Protein AF-A0A355V865-F1 (afdb_monomer)

Secondary structure (DSSP, 8-state):
-----PPP-PPPPP---SSHHHHHHHHHHHHHHHHHHHHHHHHHHHHHHHHHHHHHHHHHHHHHHHHHHHH-TTSSSS---TT-EEPPBSSSSSB--S---SSS-EEEPPSEE--TTSSS---EE-----GGGSPEEEE-TT-EE-SSSPPPP-STTPPP-EEETTEEEEEEEEEE--S--TT----SS-GGGT--TTTTSSSEE-SS-SSSS----EEEEEEHHHHHHHHHHHHHHHHHHHHHHTT----SHHHHHHHHHHHS-TTTTTTT--EEEEEEEETTEEEEEETT-TT-EEEEETTTTEEEEE-SS----

Nearest PDB structures (foldseek):
  2cn2-assembly4_D  TM=6.925E-01  e=1.915E+00  Ac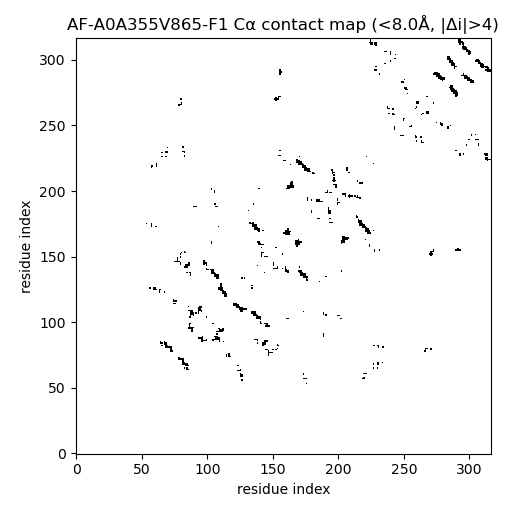etivibrio thermocellus
  8ova-assembly1_A7  TM=4.232E-01  e=1.695E+00  Trypanosoma brucei brucei
  8fgw-assembly1_B  TM=4.559E-01  e=5.744E+00  Homo sapiens
  6g2h-assembly1_A  TM=2.306E-01  e=6.898E+00  Homo sapiens

Radius of gyration: 32.59 Å; Cα contacts (8 Å, |Δi|>4): 565; chains: 1; bounding box: 115×42×113 Å

Sequence (317 aa):
MPAKSTSSHKSPVSSYQTGVGLLIFFIVLFSVAATVTLSALNNRIAARTDNNTVYPELLEAKEALLAFAMFHTGLSANDNGPGRLPCPDTNNDKFSNNDCDDNSTIGRLPVEYSFPALKSPADFVFTTRNDDSRFWYALSEGFGFDPSTPTPALNTSTESTLTLNGQDDIVALIIDAGVAVGTQTRPNNNRANYLEGGNQLGTDFVTVPPTLGEFNDRMVAITEAELRAAMTLRVAQSIRQVIVENSLAISSEPELQAAMTNLGPSWYSPESWNVSDFNEVSPGIITFEFANCDNILFTLNLNVGTLDRSGQSCTGI

Mean predicted aligned error: 10.36 Å

Foldseek 3Di:
DDDDDDDDDDDDDDDDDDPVVVVVVVVVVVVVVVVVVVVVVVVVVVVVVVVVPVVVLQVLLVVLQLVCQQPVAPLAPQGQAHQAGFAADQAQPLHGDQDNDPAFDKFFDRQWDARPSDPDGPIRGNGPDHDLQTWIKTAFPQRHDHRPDHTAADALPDFGDAEEPNDGFFGMKTKGLPDQDDPQDRPGRQLVSRADQCCSDHRYHYPDHPDPDDHDMDMDTDGSFNSNLSRVVSVVVQLLCQCQVVVDQDADQVSSVVSCVVRGDPNPVSNPWDWAPWHDPDRQWIWIATPQQVQWIWIARNVVSDIDIGHRTRDGD

Structure (mmCIF, N/CA/C/O backbone):
data_AF-A0A355V865-F1
#
_entry.id   AF-A0A355V865-F1
#
loop_
_atom_site.group_PDB
_atom_site.id
_atom_site.type_symbol
_atom_site.label_atom_id
_atom_site.label_alt_id
_atom_site.label_comp_id
_atom_site.label_asym_id
_atom_site.label_entity_id
_atom_site.label_seq_id
_atom_site.pdbx_PDB_ins_code
_atom_site.Cartn_x
_atom_site.Cartn_y
_atom_site.Cartn_z
_atom_site.occupancy
_atom_site.B_iso_or_equiv
_atom_site.auth_seq_id
_atom_site.auth_comp_id
_atom_site.auth_asym_id
_atom_site.auth_atom_id
_atom_site.pdbx_PDB_model_num
ATOM 1 N N . MET A 1 1 ? -90.372 1.777 80.738 1.00 34.28 1 MET A N 1
ATOM 2 C CA . MET A 1 1 ? -91.336 1.495 79.646 1.00 34.28 1 MET A CA 1
ATOM 3 C C . MET A 1 1 ? -91.021 2.414 78.462 1.00 34.28 1 MET A C 1
ATOM 5 O O . MET A 1 1 ? -90.447 3.464 78.708 1.00 34.28 1 MET A O 1
ATOM 9 N N . PRO A 1 2 ? -91.236 1.966 77.213 1.00 45.75 2 PRO A N 1
ATOM 10 C CA . PRO A 1 2 ? -90.164 1.790 76.220 1.00 45.75 2 PRO A CA 1
ATOM 11 C C . PRO A 1 2 ? -90.043 2.875 75.129 1.00 45.75 2 PRO A C 1
ATOM 13 O O . PRO A 1 2 ? -90.881 3.758 74.993 1.00 45.75 2 PRO A O 1
ATOM 16 N N . ALA A 1 3 ? -88.958 2.737 74.358 1.00 47.88 3 ALA A N 1
ATOM 17 C CA . ALA A 1 3 ? -88.477 3.536 73.230 1.00 47.88 3 ALA A CA 1
ATOM 18 C C . ALA A 1 3 ? -89.217 3.325 71.887 1.00 47.88 3 ALA A C 1
ATOM 20 O O . ALA A 1 3 ? -89.836 2.283 71.672 1.00 47.88 3 ALA A O 1
ATOM 21 N N . LYS A 1 4 ? -89.026 4.264 70.939 1.00 42.72 4 LYS A N 1
ATOM 22 C CA . LYS A 1 4 ? -89.068 4.052 69.467 1.00 42.72 4 LYS A CA 1
ATOM 23 C C . LYS A 1 4 ? -88.414 5.265 68.767 1.00 42.72 4 LYS A C 1
ATOM 25 O O . LYS A 1 4 ? -88.942 6.362 68.856 1.00 42.72 4 LYS A O 1
ATOM 30 N N . SER A 1 5 ? -87.140 5.208 68.363 1.00 44.38 5 SER A N 1
ATOM 31 C CA . SER A 1 5 ? -86.574 4.655 67.112 1.00 44.38 5 SER A CA 1
ATOM 32 C C . SER A 1 5 ? -87.028 5.400 65.845 1.00 44.38 5 SER A C 1
ATOM 34 O O . SER A 1 5 ? -88.127 5.175 65.343 1.00 44.38 5 SER A O 1
ATOM 36 N N . THR A 1 6 ? -86.153 6.268 65.326 1.00 45.91 6 THR A N 1
ATOM 37 C CA . THR A 1 6 ? -86.222 6.869 63.987 1.00 45.91 6 THR A CA 1
ATOM 38 C C . THR A 1 6 ? -85.251 6.140 63.051 1.00 45.91 6 THR A C 1
ATOM 40 O O . THR A 1 6 ? -84.080 5.938 63.366 1.00 45.91 6 THR A O 1
ATOM 43 N N . SER A 1 7 ? -85.771 5.696 61.906 1.00 48.19 7 SER A N 1
ATOM 44 C CA . SER A 1 7 ? -85.051 4.968 60.858 1.00 48.19 7 SER A CA 1
ATOM 45 C C . SER A 1 7 ? -84.344 5.946 59.912 1.00 48.19 7 SER A C 1
ATOM 47 O O . SER A 1 7 ? -84.964 6.881 59.411 1.00 48.19 7 SER A O 1
ATOM 49 N N . SER A 1 8 ? -83.048 5.725 59.672 1.00 52.88 8 SER A N 1
ATOM 50 C CA . SER A 1 8 ? -82.243 6.415 58.659 1.00 52.88 8 SER A CA 1
ATOM 51 C C . SER A 1 8 ? -82.158 5.537 57.410 1.00 52.88 8 SER A C 1
ATOM 53 O O . SER A 1 8 ? -81.671 4.407 57.459 1.00 52.88 8 SER A O 1
ATOM 55 N N . HIS A 1 9 ? -82.658 6.058 56.293 1.00 46.62 9 HIS A N 1
ATOM 56 C CA . HIS A 1 9 ? -82.624 5.407 54.989 1.00 46.62 9 HIS A CA 1
ATOM 57 C C . HIS A 1 9 ? -81.275 5.714 54.314 1.00 46.62 9 HIS A C 1
ATOM 59 O O . HIS A 1 9 ? -80.981 6.869 54.013 1.00 46.62 9 HIS A O 1
ATOM 65 N N . LYS A 1 10 ? -80.437 4.691 54.102 1.00 51.66 10 LYS A N 1
ATOM 66 C CA . LYS A 1 10 ? -79.231 4.775 53.262 1.00 51.66 10 LYS A CA 1
ATOM 67 C C . LYS A 1 10 ? -79.534 4.186 51.886 1.00 51.66 10 LYS A C 1
ATOM 69 O O . LYS A 1 10 ? -79.869 3.008 51.789 1.00 51.66 10 LYS A O 1
ATOM 74 N N . SER A 1 11 ? -79.373 4.992 50.842 1.00 54.81 11 SER A N 1
ATOM 75 C CA . SER A 1 11 ? -79.359 4.540 49.446 1.00 54.81 11 SER A CA 1
ATOM 76 C C . SER A 1 11 ? -78.024 3.853 49.111 1.00 54.81 11 SER A C 1
ATOM 78 O O . SER A 1 11 ? -76.988 4.273 49.638 1.00 54.81 11 SER A O 1
ATOM 80 N N . PRO A 1 12 ? -78.000 2.827 48.240 1.00 53.22 12 PRO A N 1
ATOM 81 C CA . PRO A 1 12 ? -76.767 2.157 47.846 1.00 53.22 12 PRO A CA 1
ATOM 82 C C . PRO A 1 12 ? -76.022 2.969 46.776 1.00 53.22 12 PRO A C 1
ATOM 84 O O . PRO A 1 12 ? -76.612 3.415 45.794 1.00 53.22 12 PRO A O 1
ATOM 87 N N . VAL A 1 13 ? -74.712 3.141 46.952 1.00 56.72 13 VAL A N 1
ATOM 88 C CA . VAL A 1 13 ? -73.806 3.681 45.926 1.00 56.72 13 VAL A CA 1
ATOM 89 C C . VAL A 1 13 ? -73.348 2.518 45.040 1.00 56.72 13 VAL A C 1
ATOM 91 O O . VAL A 1 13 ? -72.821 1.532 45.551 1.00 56.72 13 VAL A O 1
ATOM 94 N N . SER A 1 14 ? -73.572 2.607 43.723 1.00 54.62 14 SER A N 1
ATOM 95 C CA . SER A 1 14 ? -73.194 1.562 42.760 1.00 54.62 14 SER A CA 1
ATOM 96 C C . SER A 1 14 ? -71.685 1.537 42.510 1.00 54.62 14 SER A C 1
ATOM 98 O O . SER A 1 14 ? -71.095 2.559 42.158 1.00 54.62 14 SER A O 1
ATOM 100 N N . SER A 1 15 ? -71.068 0.362 42.610 1.00 58.06 15 SER A N 1
ATOM 101 C CA . SER A 1 15 ? -69.677 0.129 42.223 1.00 58.06 15 SER A CA 1
ATOM 102 C C . SER A 1 15 ? -69.551 -0.055 40.703 1.00 58.06 15 SER A C 1
ATOM 104 O O . SER A 1 15 ? -69.862 -1.125 40.182 1.00 58.06 15 SER A O 1
ATOM 106 N N . TYR A 1 16 ? -69.050 0.956 39.992 1.00 55.56 16 TYR A N 1
ATOM 107 C CA . TYR A 1 16 ? -68.548 0.814 38.618 1.00 55.56 16 TYR A CA 1
ATOM 108 C C . TYR A 1 16 ? -67.019 0.794 38.630 1.00 55.56 16 TYR A C 1
ATOM 110 O O . TYR A 1 16 ? -66.389 1.811 38.360 1.00 55.56 16 TYR A O 1
ATOM 118 N N . GLN A 1 17 ? -66.398 -0.339 38.955 1.00 60.84 17 GLN A N 1
ATOM 119 C CA . GLN A 1 17 ? -64.949 -0.504 38.794 1.00 60.84 17 GLN A CA 1
ATOM 120 C C . GLN A 1 17 ? -64.618 -1.957 38.461 1.00 60.84 17 GLN A C 1
ATOM 122 O O . GLN A 1 17 ? -64.559 -2.804 39.340 1.00 60.84 17 GLN A O 1
ATOM 127 N N . THR A 1 18 ? -64.421 -2.242 37.175 1.00 60.06 18 THR A N 1
ATOM 128 C CA . THR A 1 18 ? -63.694 -3.440 36.695 1.00 60.06 18 THR A CA 1
ATOM 129 C C . THR A 1 18 ? -63.195 -3.285 35.250 1.00 60.06 18 THR A C 1
ATOM 131 O O . THR A 1 18 ? -62.286 -4.002 34.855 1.00 60.06 18 THR A O 1
ATOM 134 N N . GLY A 1 19 ? -63.687 -2.306 34.472 1.00 61.56 19 GLY A N 1
ATOM 135 C CA . GLY A 1 19 ? -63.214 -2.061 33.095 1.00 61.56 19 GLY A CA 1
ATOM 136 C C . GLY A 1 19 ? -61.981 -1.150 32.958 1.00 61.56 19 GLY A C 1
ATOM 137 O O . GLY A 1 19 ? -61.158 -1.356 32.072 1.00 61.56 19 GLY A O 1
ATOM 138 N N . VAL A 1 20 ? -61.813 -0.157 33.841 1.00 78.19 20 VAL A N 1
ATOM 139 C CA . VAL A 1 20 ? -60.757 0.872 33.701 1.00 78.19 20 VAL A CA 1
ATOM 140 C C . VAL A 1 20 ? -59.355 0.319 33.986 1.00 78.19 20 VAL A C 1
ATOM 142 O O . VAL A 1 20 ? -58.400 0.702 33.316 1.00 78.19 20 VAL A O 1
ATOM 145 N N . GLY A 1 21 ? -59.224 -0.620 34.928 1.00 80.38 21 GLY A N 1
ATOM 146 C CA . GLY A 1 21 ? -57.926 -1.209 35.282 1.00 80.38 21 GLY A CA 1
ATOM 147 C C . GLY A 1 21 ? -57.280 -1.975 34.125 1.00 80.38 21 GLY A C 1
ATOM 148 O O . GLY A 1 21 ? -56.082 -1.846 33.894 1.00 80.38 21 GLY A O 1
ATOM 149 N N . LEU A 1 22 ? -58.085 -2.704 33.345 1.00 84.06 22 LEU A N 1
ATOM 150 C CA . LEU A 1 22 ? -57.610 -3.447 32.177 1.00 84.06 22 LEU A CA 1
ATOM 151 C C . LEU A 1 22 ? -57.153 -2.500 31.058 1.00 84.06 22 LEU A C 1
ATOM 153 O O . LEU A 1 22 ? -56.138 -2.742 30.414 1.00 84.06 22 LEU A O 1
ATOM 157 N N . LEU A 1 23 ? -57.861 -1.387 30.871 1.00 87.31 23 LEU A N 1
ATOM 158 C CA . LEU A 1 23 ? -57.546 -0.394 29.845 1.00 87.31 23 LEU A CA 1
ATOM 159 C C . LEU A 1 23 ? -56.234 0.343 30.161 1.00 87.31 23 LEU A C 1
ATOM 161 O O . LEU A 1 23 ? -55.380 0.480 29.289 1.00 87.31 23 LEU A O 1
ATOM 165 N N . ILE A 1 24 ? -56.024 0.727 31.425 1.00 89.06 24 ILE A N 1
ATOM 166 C CA . ILE A 1 24 ? -54.755 1.314 31.886 1.00 89.06 24 ILE A CA 1
ATOM 167 C C . ILE A 1 24 ? -53.610 0.305 31.742 1.00 89.06 24 ILE A C 1
ATOM 169 O O . ILE A 1 24 ? -52.542 0.665 31.252 1.00 89.06 24 ILE A O 1
ATOM 173 N N . PHE A 1 25 ? -53.834 -0.962 32.104 1.00 87.88 25 PHE A N 1
ATOM 174 C CA . PHE A 1 25 ? -52.831 -2.014 31.944 1.00 87.88 25 PHE A CA 1
ATOM 175 C C . PHE A 1 25 ? -52.408 -2.190 30.479 1.00 87.88 25 PHE A C 1
ATOM 177 O O . PHE A 1 25 ? -51.214 -2.199 30.188 1.00 87.88 25 PHE A O 1
ATOM 184 N N . PHE A 1 26 ? -53.363 -2.246 29.543 1.00 88.81 26 PHE A N 1
ATOM 185 C CA . PHE A 1 26 ? -53.051 -2.332 28.115 1.00 88.81 26 PHE A CA 1
ATOM 186 C C . PHE A 1 26 ? -52.313 -1.094 27.599 1.00 88.81 26 PHE A C 1
ATOM 188 O O . PHE A 1 26 ? -51.351 -1.244 26.853 1.00 88.81 26 PHE A O 1
ATOM 195 N N . ILE A 1 27 ? -52.697 0.116 28.017 1.00 91.44 27 ILE A N 1
ATOM 196 C CA . ILE A 1 27 ? -52.004 1.352 27.619 1.00 91.44 27 ILE A CA 1
ATOM 197 C C . ILE A 1 27 ? -50.544 1.334 28.082 1.00 91.44 27 ILE A C 1
ATOM 199 O O . ILE A 1 27 ? -49.646 1.656 27.302 1.00 91.44 27 ILE A O 1
ATOM 203 N N . VAL A 1 28 ? -50.289 0.928 29.327 1.00 90.94 28 VAL A N 1
ATOM 204 C CA . VAL A 1 28 ? -48.926 0.821 29.865 1.00 90.94 28 VAL A CA 1
ATOM 205 C C . VAL A 1 28 ? -48.136 -0.245 29.106 1.00 90.94 28 VAL A C 1
ATOM 207 O O . VAL A 1 28 ? -47.009 0.014 28.689 1.00 90.94 28 VAL A O 1
ATOM 210 N N . LEU A 1 29 ? -48.739 -1.405 28.843 1.00 91.62 29 LEU A N 1
ATOM 211 C CA . LEU A 1 29 ? -48.088 -2.498 28.124 1.00 91.62 29 LEU A CA 1
ATOM 212 C C . LEU A 1 29 ? -47.728 -2.111 26.679 1.00 91.62 29 LEU A C 1
ATOM 214 O O . LEU A 1 29 ? -46.601 -2.346 26.244 1.00 91.62 29 LEU A O 1
ATOM 218 N N . PHE A 1 30 ? -48.640 -1.452 25.958 1.00 90.19 30 PHE A N 1
ATOM 219 C CA . PHE A 1 30 ? -48.380 -0.953 24.606 1.00 90.19 30 PHE A CA 1
ATOM 220 C C . PHE A 1 30 ? -47.329 0.157 24.586 1.00 90.19 30 PHE A C 1
ATOM 222 O O . PHE A 1 30 ? -46.494 0.176 23.687 1.00 90.19 30 PHE A O 1
ATOM 229 N N . SER A 1 31 ? -47.320 1.044 25.582 1.00 85.25 31 SER A N 1
ATOM 230 C CA . SER A 1 31 ? -46.328 2.124 25.674 1.00 85.25 31 SER A CA 1
ATOM 231 C C . SER A 1 31 ? -44.919 1.576 25.914 1.00 85.25 31 SER A C 1
ATOM 233 O O . SER A 1 31 ? -43.965 2.005 25.265 1.00 85.25 31 SER A O 1
ATOM 235 N N . VAL A 1 32 ? -44.781 0.573 26.788 1.00 86.12 32 VAL A N 1
ATOM 236 C CA . VAL A 1 32 ? -43.499 -0.107 27.032 1.00 86.12 32 VAL A CA 1
ATOM 237 C C . VAL A 1 32 ? -43.044 -0.867 25.782 1.00 86.12 32 VAL A C 1
ATOM 239 O O . VAL A 1 32 ? -41.902 -0.706 25.356 1.00 86.12 32 VAL A O 1
ATOM 242 N N . ALA A 1 33 ? -43.935 -1.627 25.137 1.00 79.25 33 ALA A N 1
ATOM 243 C CA . ALA A 1 33 ? -43.617 -2.360 23.910 1.00 79.25 33 ALA A CA 1
ATOM 244 C C . ALA A 1 33 ? -43.223 -1.428 22.750 1.00 79.25 33 ALA A C 1
ATOM 246 O O . ALA A 1 33 ? -42.254 -1.701 22.040 1.00 79.25 33 ALA A O 1
ATOM 247 N N . ALA A 1 34 ? -43.926 -0.304 22.579 1.00 81.31 34 ALA A N 1
ATOM 248 C CA . ALA A 1 34 ? -43.596 0.717 21.589 1.00 81.31 34 ALA A CA 1
ATOM 249 C C . ALA A 1 34 ? -42.216 1.331 21.862 1.00 81.31 34 ALA A C 1
ATOM 251 O O . ALA A 1 34 ? -41.421 1.476 20.944 1.00 81.31 34 ALA A O 1
ATOM 252 N N . THR A 1 35 ? -41.886 1.617 23.123 1.00 79.75 35 THR A N 1
ATOM 253 C CA . THR A 1 35 ? -40.583 2.199 23.485 1.00 79.75 35 THR A CA 1
ATOM 254 C C . THR A 1 35 ? -39.432 1.226 23.211 1.00 79.75 35 THR A C 1
ATOM 256 O O . THR A 1 35 ? -38.420 1.613 22.627 1.00 79.75 35 THR A O 1
ATOM 259 N N . VAL A 1 36 ? -39.595 -0.054 23.564 1.00 79.62 36 VAL A N 1
ATOM 260 C CA . VAL A 1 36 ? -38.578 -1.093 23.321 1.00 79.62 36 VAL A CA 1
ATOM 261 C C . VAL A 1 36 ? -38.377 -1.332 21.824 1.00 79.62 36 VAL A C 1
ATOM 263 O O . VAL A 1 36 ? -37.244 -1.380 21.349 1.00 79.62 36 VAL A O 1
ATOM 266 N N . THR A 1 37 ? -39.465 -1.446 21.059 1.00 71.62 37 THR A N 1
ATOM 267 C CA . THR A 1 37 ? -39.389 -1.646 19.603 1.00 71.62 37 THR A CA 1
ATOM 268 C C . THR A 1 37 ? -38.797 -0.434 18.888 1.00 71.62 37 THR A C 1
ATOM 270 O O . THR A 1 37 ? -37.949 -0.614 18.016 1.00 71.62 37 THR A O 1
ATOM 273 N N . LEU A 1 38 ? -39.164 0.790 19.285 1.00 76.44 38 LEU A N 1
ATOM 274 C CA . LEU A 1 38 ? -38.609 2.017 18.713 1.00 76.44 38 LEU A CA 1
ATOM 275 C C . LEU A 1 38 ? -37.118 2.163 19.036 1.00 76.44 38 LEU A C 1
ATOM 277 O O . LEU A 1 38 ? -36.346 2.503 18.149 1.00 76.44 38 LEU A O 1
ATOM 281 N N . SER A 1 39 ? -36.693 1.836 20.261 1.00 67.38 39 SER A N 1
ATOM 282 C CA . SER A 1 39 ? -35.274 1.810 20.638 1.00 67.38 39 SER A CA 1
ATOM 283 C C . SER A 1 39 ? -34.490 0.776 19.819 1.00 67.38 39 SER A C 1
ATOM 285 O O . SER A 1 39 ? -33.441 1.097 19.263 1.00 67.38 39 SER A O 1
ATOM 287 N N . ALA A 1 40 ? -35.037 -0.430 19.636 1.00 68.12 40 ALA A N 1
ATOM 288 C CA . ALA A 1 40 ? -34.417 -1.461 18.805 1.00 68.12 40 ALA A CA 1
ATOM 289 C C . ALA A 1 40 ? -34.325 -1.058 17.319 1.00 68.12 40 ALA A C 1
ATOM 291 O O . ALA A 1 40 ? -33.326 -1.346 16.659 1.00 68.12 40 ALA A O 1
ATOM 292 N N . LEU A 1 41 ? -35.344 -0.380 16.782 1.00 68.31 41 LEU A N 1
ATOM 293 C CA . LEU A 1 41 ? -35.338 0.165 15.419 1.00 68.31 41 LEU A CA 1
ATOM 294 C C . LEU A 1 41 ? -34.331 1.308 15.271 1.00 68.31 41 LEU A C 1
ATOM 296 O O . LEU A 1 41 ? -33.576 1.323 14.301 1.00 68.31 41 LEU A O 1
ATOM 300 N N . ASN A 1 42 ? -34.274 2.221 16.240 1.00 69.44 42 ASN A N 1
ATOM 301 C CA . ASN A 1 42 ? -33.361 3.359 16.218 1.00 69.44 42 ASN A CA 1
ATOM 302 C C . ASN A 1 42 ? -31.896 2.901 16.271 1.00 69.44 42 ASN A C 1
ATOM 304 O O . ASN A 1 42 ? -31.078 3.386 15.496 1.00 69.44 42 ASN A O 1
ATOM 308 N N . ASN A 1 43 ? -31.585 1.887 17.086 1.00 64.88 43 ASN A N 1
ATOM 309 C CA . ASN A 1 43 ? -30.248 1.286 17.145 1.00 64.88 43 ASN A CA 1
ATOM 310 C C . ASN A 1 43 ? -29.853 0.623 15.817 1.00 64.88 43 ASN A C 1
ATOM 312 O O . ASN A 1 43 ? -28.713 0.742 15.378 1.00 64.88 43 ASN A O 1
ATOM 316 N N . ARG A 1 44 ? -30.798 -0.039 15.135 1.00 60.34 44 ARG A N 1
ATOM 317 C CA . ARG A 1 44 ? -30.551 -0.635 13.811 1.00 60.34 44 ARG A CA 1
ATOM 318 C C . ARG A 1 44 ? -30.326 0.415 12.728 1.00 60.34 44 ARG A C 1
ATOM 320 O O . ARG A 1 44 ? -29.526 0.181 11.829 1.00 60.34 44 ARG A O 1
ATOM 327 N N . ILE A 1 45 ? -31.036 1.541 12.787 1.00 60.84 45 ILE A N 1
ATOM 328 C CA . ILE A 1 45 ? -30.846 2.654 11.850 1.00 60.84 45 ILE A CA 1
ATOM 329 C C . ILE A 1 45 ? -29.496 3.323 12.112 1.00 60.84 45 ILE A C 1
ATOM 331 O O . ILE A 1 45 ? -28.735 3.492 11.169 1.00 60.84 45 ILE A O 1
ATOM 335 N N . ALA A 1 46 ? -29.159 3.613 13.370 1.00 60.16 46 ALA A N 1
ATOM 336 C CA . ALA A 1 46 ? -27.871 4.192 13.745 1.00 60.16 46 ALA A CA 1
ATOM 337 C C . ALA A 1 46 ? -26.689 3.308 13.313 1.00 60.16 46 ALA A C 1
ATOM 339 O O . ALA A 1 46 ? -25.790 3.800 12.644 1.00 60.16 46 ALA A O 1
ATOM 340 N N . ALA A 1 47 ? -26.736 1.998 13.585 1.00 61.38 47 ALA A N 1
ATOM 341 C CA . ALA A 1 47 ? -25.694 1.058 13.158 1.00 61.38 47 ALA A CA 1
ATOM 342 C C . ALA A 1 47 ? -25.561 0.960 11.624 1.00 61.38 47 ALA A C 1
ATOM 344 O O . ALA A 1 47 ? -24.461 0.817 11.097 1.00 61.38 47 ALA A O 1
ATOM 345 N N . ARG A 1 48 ? -26.674 1.057 10.881 1.00 60.31 48 ARG A N 1
ATOM 346 C CA . ARG A 1 48 ? -26.641 1.092 9.408 1.00 60.31 48 ARG A CA 1
ATOM 347 C C . ARG A 1 48 ? -26.063 2.394 8.868 1.00 60.31 48 ARG A C 1
ATOM 349 O O . ARG A 1 48 ? -25.295 2.351 7.914 1.00 60.31 48 ARG A O 1
ATOM 356 N N . THR A 1 49 ? -26.441 3.530 9.447 1.00 61.50 49 THR A N 1
ATOM 357 C CA . THR A 1 49 ? -25.903 4.838 9.058 1.00 61.50 49 THR A CA 1
ATOM 358 C C . THR A 1 49 ? -24.405 4.906 9.331 1.00 61.50 49 THR A C 1
ATOM 360 O O . THR A 1 49 ? -23.670 5.346 8.458 1.00 61.50 49 THR A O 1
ATOM 363 N N . ASP A 1 50 ? -23.961 4.393 10.479 1.00 69.12 50 ASP A N 1
ATOM 364 C CA . ASP A 1 50 ? -22.547 4.330 10.849 1.00 69.12 50 ASP A CA 1
ATOM 365 C C . ASP A 1 50 ? -21.743 3.447 9.878 1.00 69.12 50 ASP A C 1
ATOM 367 O O . ASP A 1 50 ? -20.705 3.855 9.367 1.00 69.12 50 ASP A O 1
ATOM 371 N N . ASN A 1 51 ? -22.265 2.277 9.494 1.00 73.31 51 ASN A N 1
ATOM 372 C CA . ASN A 1 51 ? -21.622 1.463 8.455 1.00 73.31 51 ASN A CA 1
ATOM 373 C C . ASN A 1 51 ? -21.538 2.189 7.102 1.00 73.31 51 ASN A C 1
ATOM 375 O O . ASN A 1 51 ? -20.525 2.084 6.415 1.00 73.31 51 ASN A O 1
ATOM 379 N N . ASN A 1 52 ? -22.567 2.947 6.719 1.00 76.94 52 ASN A N 1
ATOM 380 C CA . ASN A 1 52 ? -22.562 3.688 5.456 1.00 76.94 52 ASN A CA 1
ATOM 381 C C . ASN A 1 52 ? -21.549 4.845 5.426 1.00 76.94 52 ASN A C 1
ATOM 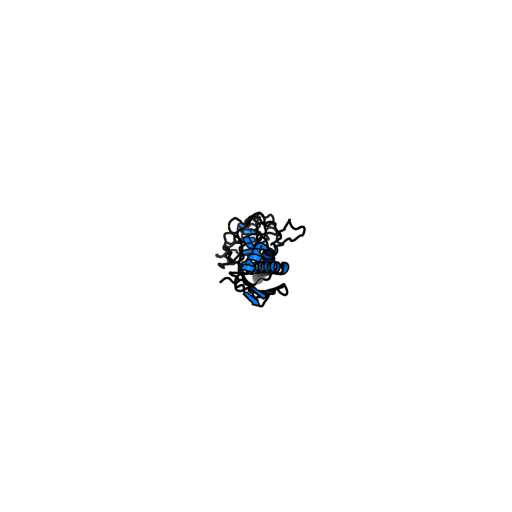383 O O . ASN A 1 52 ? -21.226 5.302 4.333 1.00 76.94 52 ASN A O 1
ATOM 387 N N . THR A 1 53 ? -21.063 5.321 6.576 1.00 83.75 53 THR A N 1
ATOM 388 C CA . THR A 1 53 ? -20.028 6.365 6.656 1.00 83.75 53 THR A CA 1
ATOM 389 C C . THR A 1 53 ? -18.633 5.785 6.864 1.00 83.75 53 THR A C 1
ATOM 391 O O . THR A 1 53 ? -17.691 6.225 6.217 1.00 83.75 53 THR A O 1
ATOM 394 N N . VAL A 1 54 ? -18.494 4.749 7.698 1.00 91.06 54 VAL A N 1
ATOM 395 C CA . VAL A 1 54 ? -17.181 4.184 8.047 1.00 91.06 54 VAL A CA 1
ATOM 396 C C . VAL A 1 54 ? -16.533 3.428 6.887 1.00 91.06 54 VAL A C 1
ATOM 398 O O . VAL A 1 54 ? -15.334 3.571 6.673 1.00 91.06 54 VAL A O 1
ATOM 401 N N . TYR A 1 55 ? -17.288 2.638 6.116 1.00 91.88 55 TYR A N 1
ATOM 402 C CA . TYR A 1 55 ? -16.696 1.875 5.008 1.00 91.88 55 TYR A CA 1
ATOM 403 C C . TYR A 1 55 ? -16.074 2.762 3.915 1.00 91.88 55 TYR A C 1
ATOM 405 O O . TYR A 1 55 ? -14.955 2.460 3.505 1.00 91.88 55 TYR A O 1
ATOM 413 N N . PRO A 1 56 ? -16.727 3.848 3.453 1.00 94.25 56 PRO A N 1
ATOM 414 C CA . PRO A 1 56 ? -16.085 4.812 2.561 1.00 94.25 56 PRO A CA 1
ATOM 415 C C . PRO A 1 56 ? -14.781 5.393 3.118 1.00 94.25 56 PRO A C 1
ATOM 417 O O . PRO A 1 56 ? -13.802 5.459 2.387 1.00 94.25 56 PRO A O 1
ATOM 420 N N . GLU A 1 57 ? -14.733 5.743 4.406 1.00 95.31 57 GLU A N 1
ATOM 421 C CA . GLU A 1 57 ? -13.517 6.279 5.038 1.00 95.31 57 GLU A CA 1
ATOM 422 C C . GLU A 1 57 ? -12.391 5.233 5.134 1.00 95.31 57 GLU A C 1
ATOM 424 O O . GLU A 1 57 ? -11.222 5.562 4.942 1.00 95.31 57 GLU A O 1
ATOM 429 N N . LEU A 1 58 ? -12.723 3.961 5.393 1.00 96.44 58 LEU A N 1
ATOM 430 C CA . LEU A 1 58 ? -11.752 2.857 5.351 1.00 96.44 58 LEU A CA 1
ATOM 431 C C . LEU A 1 58 ? -11.181 2.660 3.938 1.00 96.44 58 LEU A C 1
ATOM 433 O O . LEU A 1 58 ? -9.991 2.383 3.789 1.00 96.44 58 LEU A O 1
ATOM 437 N N . LEU A 1 59 ? -12.015 2.799 2.902 1.00 96.44 59 LEU A N 1
ATOM 438 C CA . LEU A 1 59 ? -11.568 2.719 1.509 1.00 96.44 59 LEU A CA 1
ATOM 439 C C . LEU A 1 59 ? -10.717 3.927 1.106 1.00 96.44 59 LEU A C 1
ATOM 441 O O . LEU A 1 59 ? -9.699 3.737 0.453 1.00 96.44 59 LEU A O 1
ATOM 445 N N . GLU A 1 60 ? -11.068 5.138 1.538 1.00 96.25 60 GLU A N 1
ATOM 446 C CA . GLU A 1 60 ? -10.249 6.335 1.308 1.00 96.25 60 GLU A CA 1
ATOM 447 C C . GLU A 1 60 ? -8.863 6.187 1.954 1.00 96.25 60 GLU A C 1
ATOM 449 O O . GLU A 1 60 ? -7.845 6.431 1.305 1.00 96.25 60 GLU A O 1
ATOM 454 N N . ALA A 1 61 ? -8.804 5.681 3.191 1.00 97.38 61 ALA A N 1
ATOM 455 C CA . ALA A 1 61 ? -7.541 5.368 3.857 1.00 97.38 61 ALA A CA 1
ATOM 456 C C . ALA A 1 61 ? -6.725 4.318 3.082 1.00 97.38 61 ALA A C 1
ATOM 458 O O . ALA A 1 61 ? -5.514 4.472 2.910 1.00 97.38 61 ALA A O 1
ATOM 459 N N . LYS A 1 62 ? -7.383 3.270 2.568 1.00 97.94 62 LYS A N 1
ATOM 460 C CA . LYS A 1 62 ? -6.745 2.252 1.722 1.00 97.94 62 LYS A CA 1
ATOM 461 C C . LYS A 1 62 ? -6.147 2.860 0.454 1.00 97.94 62 LYS A C 1
ATOM 463 O O . LYS A 1 62 ? -5.003 2.565 0.112 1.00 97.94 62 LYS A O 1
ATOM 468 N N . GLU A 1 63 ? -6.908 3.691 -0.249 1.00 96.56 63 GLU A N 1
ATOM 469 C CA . GLU A 1 63 ? -6.465 4.349 -1.479 1.00 96.56 63 GLU A CA 1
ATOM 470 C C . GLU A 1 63 ? -5.298 5.306 -1.216 1.00 96.56 63 GLU A C 1
ATOM 472 O O . GLU A 1 63 ? -4.325 5.296 -1.969 1.00 96.56 63 GLU A O 1
ATOM 477 N N . ALA A 1 64 ? -5.340 6.068 -0.120 1.00 96.31 64 ALA A N 1
ATOM 478 C CA . ALA A 1 64 ? -4.248 6.947 0.291 1.00 96.31 64 ALA A CA 1
ATOM 479 C C . ALA A 1 64 ? -2.957 6.168 0.600 1.00 96.31 64 ALA A C 1
ATOM 481 O O . ALA A 1 64 ? -1.868 6.590 0.207 1.00 96.31 64 ALA A O 1
ATOM 482 N N . LEU A 1 65 ? -3.069 5.007 1.252 1.00 97.31 65 LEU A N 1
ATOM 483 C CA . LEU A 1 65 ? -1.941 4.111 1.522 1.00 97.31 65 LEU A CA 1
ATOM 484 C C . LEU A 1 65 ? -1.353 3.513 0.234 1.00 97.31 65 LEU A C 1
ATOM 486 O O . LEU A 1 65 ? -0.138 3.528 0.048 1.00 97.31 65 LEU A O 1
ATOM 490 N N . LEU A 1 66 ? -2.195 3.050 -0.695 1.00 96.19 66 LEU A N 1
ATOM 491 C CA . LEU A 1 66 ? -1.737 2.567 -2.005 1.00 96.19 66 LEU A CA 1
ATOM 492 C C . LEU A 1 66 ? -1.090 3.687 -2.834 1.00 96.19 66 LEU A C 1
ATOM 494 O O . LEU A 1 66 ? -0.074 3.463 -3.493 1.00 96.19 66 LEU A O 1
ATOM 498 N N . ALA A 1 67 ? -1.632 4.905 -2.775 1.00 94.06 67 ALA A N 1
ATOM 499 C CA . ALA A 1 67 ? -1.033 6.072 -3.411 1.00 94.06 67 ALA A CA 1
ATOM 500 C C . ALA A 1 67 ? 0.336 6.398 -2.799 1.00 94.06 67 ALA A C 1
ATOM 502 O O . ALA A 1 67 ? 1.290 6.640 -3.540 1.00 94.06 67 ALA A O 1
ATOM 503 N N . PHE A 1 68 ? 0.465 6.345 -1.471 1.00 93.69 68 PHE A N 1
ATOM 504 C CA . PHE A 1 68 ? 1.756 6.484 -0.802 1.00 93.69 68 PHE A CA 1
ATOM 505 C C . PHE A 1 68 ? 2.754 5.458 -1.336 1.00 93.69 68 PHE A C 1
ATOM 507 O O . PHE A 1 68 ? 3.792 5.868 -1.853 1.00 93.69 68 PHE A O 1
ATOM 514 N N . ALA A 1 69 ? 2.401 4.168 -1.344 1.00 94.56 69 ALA A N 1
ATOM 515 C CA . ALA A 1 69 ? 3.253 3.081 -1.838 1.00 94.56 69 ALA A CA 1
ATOM 516 C C . ALA A 1 69 ? 3.774 3.288 -3.270 1.00 94.56 69 ALA A C 1
ATOM 518 O O . ALA A 1 69 ? 4.860 2.821 -3.612 1.00 94.56 69 ALA A O 1
ATOM 519 N N . MET A 1 70 ? 3.026 3.988 -4.124 1.00 92.19 70 MET A N 1
ATOM 520 C CA . MET A 1 70 ? 3.452 4.292 -5.493 1.00 92.19 70 MET A CA 1
ATOM 521 C C . MET A 1 70 ? 4.310 5.555 -5.592 1.00 92.19 70 MET A C 1
ATOM 523 O O . MET A 1 70 ? 5.248 5.608 -6.393 1.00 92.19 70 MET A O 1
ATOM 527 N N . PHE A 1 71 ? 3.955 6.597 -4.841 1.00 89.19 71 PHE A N 1
ATOM 528 C CA . PHE A 1 71 ? 4.428 7.957 -5.098 1.00 89.19 71 PHE A CA 1
ATOM 529 C C . PHE A 1 71 ? 5.432 8.481 -4.074 1.00 89.19 71 PHE A C 1
ATOM 531 O O . PHE A 1 71 ? 6.045 9.512 -4.336 1.00 89.19 71 PHE A O 1
ATOM 538 N N . HIS A 1 72 ? 5.661 7.784 -2.957 1.00 88.00 72 HIS A N 1
ATOM 539 C CA . HIS A 1 72 ? 6.666 8.203 -1.976 1.00 88.00 72 HIS A CA 1
ATOM 540 C C . HIS A 1 72 ? 8.105 8.132 -2.526 1.00 88.00 72 HIS A C 1
ATOM 542 O O . HIS A 1 72 ? 9.003 8.807 -2.021 1.00 88.00 72 HIS A O 1
ATOM 548 N N . THR A 1 73 ? 8.346 7.311 -3.556 1.00 86.81 73 THR A N 1
ATOM 549 C CA . THR A 1 73 ? 9.678 7.147 -4.159 1.00 86.81 73 THR A CA 1
ATOM 550 C C . THR A 1 73 ? 10.192 8.466 -4.731 1.00 86.81 73 THR A C 1
ATOM 552 O O . THR A 1 73 ? 9.456 9.189 -5.403 1.00 86.81 73 THR A O 1
ATOM 555 N N . GLY A 1 74 ? 11.466 8.763 -4.519 1.00 79.38 74 GLY A N 1
ATOM 556 C CA . GLY A 1 74 ? 12.142 9.985 -4.943 1.00 79.38 74 GLY A CA 1
ATOM 557 C C . GLY A 1 74 ? 11.909 11.180 -4.019 1.00 79.38 74 GLY A C 1
ATOM 558 O O . GLY A 1 74 ? 12.440 12.258 -4.287 1.00 79.38 74 GLY A O 1
ATOM 559 N N . LEU A 1 75 ? 11.127 11.012 -2.945 1.00 79.56 75 LEU A N 1
ATOM 560 C CA . LEU A 1 75 ? 10.785 12.080 -1.999 1.00 79.56 75 LEU A CA 1
ATOM 561 C C . LEU A 1 75 ? 11.626 12.046 -0.709 1.00 79.56 75 LEU A C 1
ATOM 563 O O . LEU A 1 75 ? 11.615 13.013 0.057 1.00 79.56 75 LEU A O 1
ATOM 567 N N . SER A 1 76 ? 12.381 10.969 -0.470 1.00 75.62 76 SER A N 1
ATOM 568 C CA . SER A 1 76 ? 13.304 10.810 0.662 1.00 75.62 76 SER A CA 1
ATOM 569 C C . SER A 1 76 ? 14.752 10.627 0.197 1.00 75.62 76 SER A C 1
ATOM 571 O O . SER A 1 76 ? 15.023 10.180 -0.914 1.00 75.62 76 SER A O 1
ATOM 573 N N . ALA A 1 77 ? 15.704 10.975 1.070 1.00 68.88 77 ALA A N 1
ATOM 574 C CA . ALA A 1 77 ? 17.127 10.719 0.825 1.00 68.88 77 ALA A CA 1
ATOM 575 C C . ALA A 1 77 ? 17.463 9.216 0.870 1.00 68.88 77 ALA A C 1
ATOM 577 O O . ALA A 1 77 ? 18.339 8.761 0.140 1.00 68.88 77 ALA A O 1
ATOM 578 N N . ASN A 1 78 ? 16.737 8.466 1.704 1.00 73.94 78 ASN A N 1
ATOM 579 C CA . ASN A 1 78 ? 16.754 7.009 1.767 1.00 73.94 78 ASN A CA 1
ATOM 580 C C . ASN A 1 78 ? 15.499 6.502 1.054 1.00 73.94 78 ASN A C 1
ATOM 582 O O . ASN A 1 78 ? 14.451 6.292 1.667 1.00 73.94 78 ASN A O 1
ATOM 586 N N . ASP A 1 79 ? 15.572 6.467 -0.272 1.00 77.62 79 ASP A N 1
ATOM 587 C CA . ASP A 1 79 ? 14.493 5.963 -1.111 1.00 77.62 79 ASP A CA 1
ATOM 588 C C . ASP A 1 79 ? 14.567 4.432 -1.147 1.00 77.62 79 ASP A C 1
ATOM 590 O O . ASP A 1 79 ? 15.518 3.874 -1.691 1.00 77.62 79 ASP A O 1
ATOM 594 N N . ASN A 1 80 ? 13.575 3.778 -0.542 1.00 81.88 80 ASN A N 1
ATOM 595 C CA . ASN A 1 80 ? 13.479 2.321 -0.395 1.00 81.88 80 ASN A CA 1
ATOM 596 C C . ASN A 1 80 ? 12.526 1.701 -1.438 1.00 81.88 80 ASN A C 1
ATOM 598 O O . ASN A 1 80 ? 11.866 0.696 -1.171 1.00 81.88 80 ASN A O 1
ATOM 602 N N . GLY A 1 81 ? 12.390 2.359 -2.595 1.00 89.62 81 GLY A N 1
ATOM 603 C CA . GLY A 1 81 ? 11.601 1.870 -3.723 1.00 89.62 81 GLY A CA 1
ATOM 604 C C . GLY A 1 81 ? 10.094 1.820 -3.467 1.00 89.62 81 GLY A C 1
ATOM 605 O O . GLY A 1 81 ? 9.626 2.180 -2.392 1.00 89.62 81 GLY A O 1
ATOM 606 N N . PRO A 1 82 ? 9.301 1.459 -4.488 1.00 94.06 82 PRO A N 1
ATOM 607 C CA . PRO A 1 82 ? 7.849 1.442 -4.376 1.00 94.06 82 PRO A CA 1
ATOM 608 C C . PRO A 1 82 ? 7.351 0.233 -3.583 1.00 94.06 82 PRO A C 1
ATOM 610 O O . PRO A 1 82 ? 8.017 -0.794 -3.506 1.00 94.06 82 PRO A O 1
ATOM 613 N N . GLY A 1 83 ? 6.127 0.334 -3.068 1.00 93.50 83 GLY A N 1
ATOM 614 C CA . GLY A 1 83 ? 5.459 -0.730 -2.315 1.00 93.50 83 GLY A CA 1
ATOM 615 C C . GLY A 1 83 ? 5.540 -0.569 -0.796 1.00 93.50 83 GLY A C 1
ATOM 616 O O . GLY A 1 83 ? 4.858 -1.298 -0.081 1.00 93.50 83 GLY A O 1
ATOM 617 N N . ARG A 1 84 ? 6.325 0.385 -0.281 1.00 93.25 84 ARG A N 1
ATOM 618 C CA . ARG A 1 84 ? 6.419 0.622 1.165 1.00 93.25 84 ARG A CA 1
ATOM 619 C C . ARG A 1 84 ? 5.199 1.384 1.670 1.00 93.25 84 ARG A C 1
ATOM 621 O O . ARG A 1 84 ? 4.683 2.274 0.997 1.00 93.25 84 ARG A O 1
ATOM 628 N N . LEU A 1 85 ? 4.769 1.073 2.885 1.00 94.38 85 LEU A N 1
ATOM 629 C CA . LEU A 1 85 ? 3.670 1.740 3.578 1.00 94.38 85 LEU A CA 1
ATOM 630 C C . LEU A 1 85 ? 4.185 2.435 4.847 1.00 94.38 85 LEU A C 1
ATOM 632 O O . LEU A 1 85 ? 5.157 1.961 5.432 1.00 94.38 85 LEU A O 1
ATOM 636 N N . PRO A 1 86 ? 3.568 3.544 5.298 1.00 93.12 86 PRO A N 1
ATOM 637 C CA . PRO A 1 86 ? 3.977 4.207 6.537 1.00 93.12 86 PRO A CA 1
ATOM 638 C C . PRO A 1 86 ? 3.896 3.239 7.721 1.00 93.12 86 PRO A C 1
ATOM 640 O O . PRO A 1 86 ? 2.993 2.401 7.775 1.00 93.12 86 PRO A O 1
ATOM 643 N N . CYS A 1 87 ? 4.808 3.367 8.682 1.00 91.88 87 CYS A N 1
ATOM 644 C CA . CYS A 1 87 ? 4.732 2.602 9.919 1.00 91.88 87 CYS A CA 1
ATOM 645 C C . CYS A 1 87 ? 3.531 3.061 10.765 1.00 91.88 87 CYS A C 1
ATOM 647 O O . CYS A 1 87 ? 3.195 4.250 10.784 1.00 91.88 87 CYS A O 1
ATOM 649 N N . PRO A 1 88 ? 2.876 2.146 11.497 1.00 93.19 88 PRO A N 1
ATOM 650 C CA . PRO A 1 88 ? 1.825 2.515 12.437 1.00 93.19 88 PRO A CA 1
ATOM 651 C C . PRO A 1 88 ? 2.306 3.506 13.504 1.00 93.19 88 PRO A C 1
ATOM 653 O O . PRO A 1 88 ? 3.423 3.406 14.002 1.00 93.19 88 PRO A O 1
ATOM 656 N N . ASP A 1 89 ? 1.417 4.411 13.911 1.00 91.56 89 ASP A N 1
ATOM 657 C CA . ASP A 1 89 ? 1.614 5.319 15.041 1.00 91.56 89 ASP A CA 1
ATOM 658 C C . ASP A 1 89 ? 1.427 4.550 16.362 1.00 91.56 89 ASP A C 1
ATOM 660 O O . ASP A 1 89 ? 0.307 4.222 16.784 1.00 91.56 89 ASP A O 1
ATOM 664 N N . THR A 1 90 ? 2.532 4.254 17.037 1.00 89.94 90 THR A N 1
ATOM 665 C CA . THR A 1 90 ? 2.531 3.486 18.293 1.00 89.94 90 THR A CA 1
ATOM 666 C C . THR A 1 90 ? 2.538 4.365 19.543 1.00 89.94 90 THR A C 1
ATOM 668 O O . THR A 1 90 ? 2.197 3.894 20.633 1.00 89.94 90 THR A O 1
ATOM 671 N N . ASN A 1 91 ? 2.840 5.657 19.414 1.00 89.38 91 ASN A N 1
ATOM 672 C CA . ASN A 1 91 ? 3.002 6.586 20.538 1.00 89.38 91 ASN A CA 1
ATOM 673 C C . ASN A 1 91 ? 1.865 7.633 20.642 1.00 89.38 91 ASN A C 1
ATOM 675 O O . ASN A 1 91 ? 1.817 8.395 21.609 1.00 89.38 91 ASN A O 1
ATOM 679 N N . ASN A 1 92 ? 0.915 7.605 19.703 1.00 89.31 92 ASN A N 1
ATOM 680 C CA . ASN A 1 92 ? -0.233 8.495 19.553 1.00 89.31 92 ASN A CA 1
ATOM 681 C C . ASN A 1 92 ? 0.121 9.961 19.245 1.00 89.31 92 ASN A C 1
ATOM 683 O O . ASN A 1 92 ? -0.630 10.863 19.627 1.00 89.31 92 ASN A O 1
ATOM 687 N N . ASP A 1 93 ? 1.240 10.212 18.565 1.00 90.12 93 ASP A N 1
ATOM 688 C CA . ASP A 1 93 ? 1.654 11.557 18.146 1.00 90.12 93 ASP A CA 1
ATOM 689 C C . ASP A 1 93 ? 1.071 12.002 16.794 1.00 90.12 93 ASP A C 1
ATOM 691 O O . ASP A 1 93 ? 1.204 13.172 16.436 1.00 90.12 93 ASP A O 1
ATOM 695 N N . LYS A 1 94 ? 0.319 11.112 16.128 1.00 92.06 94 LYS A N 1
ATOM 696 C CA . LYS A 1 94 ? -0.342 11.280 14.821 1.00 92.06 94 LYS A CA 1
ATOM 697 C C . LYS A 1 94 ? 0.549 11.068 13.606 1.00 92.06 94 LYS A C 1
ATOM 699 O O . LYS A 1 94 ? 0.026 11.127 12.491 1.00 92.06 94 LYS A O 1
ATOM 704 N N . PHE A 1 95 ? 1.819 10.750 13.799 1.00 89.88 95 PHE A N 1
ATOM 705 C CA . PHE A 1 95 ? 2.776 10.548 12.725 1.00 89.88 95 PHE A CA 1
ATOM 706 C C . PHE A 1 95 ? 3.144 9.077 12.576 1.00 89.88 95 PHE A C 1
ATOM 708 O O . PHE A 1 95 ? 2.950 8.259 13.471 1.00 89.88 95 PHE A O 1
ATOM 715 N N . SER A 1 96 ? 3.665 8.739 11.398 1.00 90.31 96 SER A N 1
ATOM 716 C CA . SER A 1 96 ? 4.326 7.454 11.208 1.00 90.31 96 SER A CA 1
ATOM 717 C C . SER A 1 96 ? 5.522 7.380 12.141 1.00 90.31 96 SER A C 1
ATOM 719 O O . SER A 1 96 ? 6.341 8.301 12.179 1.00 90.31 96 SER A O 1
ATOM 721 N N . ASN A 1 97 ? 5.658 6.257 12.834 1.00 87.62 97 ASN A N 1
ATOM 722 C CA . ASN A 1 97 ? 6.926 5.896 13.440 1.00 87.62 97 ASN A CA 1
ATOM 723 C C . ASN A 1 97 ? 8.003 5.725 12.353 1.00 87.62 97 ASN A C 1
ATOM 725 O O . ASN A 1 97 ? 7.688 5.558 11.172 1.00 87.62 97 ASN A O 1
ATOM 729 N N . ASN A 1 98 ? 9.271 5.788 12.755 1.00 78.25 98 ASN A N 1
ATOM 730 C CA . ASN A 1 98 ? 10.386 5.520 11.847 1.00 78.25 98 ASN A CA 1
ATOM 731 C C . ASN A 1 98 ? 10.826 4.052 11.914 1.00 78.25 98 ASN A C 1
ATOM 733 O O . ASN A 1 98 ? 11.451 3.581 10.988 1.00 78.25 98 ASN A O 1
ATOM 737 N N . ASP A 1 99 ? 10.483 3.317 12.968 1.00 73.94 99 ASP A N 1
ATOM 738 C CA . ASP A 1 99 ? 10.838 1.917 13.167 1.00 73.94 99 ASP A CA 1
ATOM 739 C C . ASP A 1 99 ? 9.613 1.009 12.998 1.00 73.94 99 ASP A C 1
ATOM 741 O O . ASP A 1 99 ? 8.625 1.104 13.728 1.00 73.94 99 ASP A O 1
ATOM 745 N N . CYS A 1 100 ? 9.683 0.094 12.034 1.00 75.88 100 CYS A N 1
ATOM 746 C CA . CYS A 1 100 ? 8.678 -0.952 11.821 1.00 75.88 100 CYS A CA 1
ATOM 747 C C . CYS A 1 100 ? 9.168 -2.313 12.366 1.00 75.88 100 CYS A C 1
ATOM 749 O O . CYS A 1 100 ? 8.636 -3.360 11.998 1.00 75.88 100 CYS A O 1
ATOM 751 N N . ASP A 1 101 ? 10.186 -2.292 13.230 1.00 57.53 101 ASP A N 1
ATOM 752 C CA . ASP A 1 101 ? 11.185 -3.363 13.344 1.00 57.53 101 ASP A CA 1
ATOM 753 C C . ASP A 1 101 ? 10.820 -4.481 14.335 1.00 57.53 101 ASP A C 1
ATOM 755 O O . ASP A 1 101 ? 11.500 -5.503 14.381 1.00 57.53 101 ASP A O 1
ATOM 759 N N . ASP A 1 102 ? 9.736 -4.334 15.101 1.00 51.53 102 ASP A N 1
ATOM 760 C CA . ASP A 1 102 ? 9.319 -5.330 16.090 1.00 51.53 102 ASP A CA 1
ATOM 761 C C . ASP A 1 102 ? 7.932 -5.906 15.752 1.00 51.53 102 ASP A C 1
ATOM 763 O O . ASP A 1 102 ? 6.915 -5.255 15.984 1.00 51.53 102 ASP A O 1
ATOM 767 N N . ASN A 1 103 ? 7.907 -7.154 15.253 1.00 49.19 103 ASN A N 1
ATOM 768 C CA . ASN A 1 103 ? 6.754 -8.067 15.142 1.00 49.19 103 ASN A CA 1
ATOM 769 C C . ASN A 1 103 ? 5.425 -7.404 14.741 1.00 49.19 103 ASN A C 1
ATOM 771 O O . ASN A 1 103 ? 4.681 -6.988 15.632 1.00 49.19 103 ASN A O 1
ATOM 775 N N . SER A 1 104 ? 5.090 -7.388 13.441 1.00 54.66 104 SER A N 1
ATOM 776 C CA . SER A 1 104 ? 3.763 -6.999 12.916 1.00 54.66 104 SER A CA 1
ATOM 777 C C . SER A 1 104 ? 3.145 -5.842 13.708 1.00 54.66 104 SER A C 1
ATOM 779 O O . SER A 1 104 ? 2.328 -6.033 14.621 1.00 54.66 104 SER A O 1
ATOM 781 N N . THR A 1 105 ? 3.614 -4.630 13.444 1.00 75.69 105 THR A N 1
ATOM 782 C CA . THR A 1 105 ? 3.256 -3.482 14.267 1.00 75.69 105 THR A CA 1
ATOM 783 C C . THR A 1 105 ? 1.760 -3.210 14.108 1.00 75.69 105 THR A C 1
ATOM 785 O O . THR A 1 105 ? 1.262 -2.910 13.027 1.00 75.69 105 THR A O 1
ATOM 788 N N . ILE A 1 106 ? 1.014 -3.360 15.205 1.00 91.12 106 ILE A N 1
ATOM 789 C CA . ILE A 1 106 ? -0.353 -2.846 15.322 1.00 91.12 106 ILE A CA 1
ATOM 790 C C . ILE A 1 106 ? -0.266 -1.559 16.126 1.00 91.12 106 ILE A C 1
ATOM 792 O O . ILE A 1 106 ? 0.074 -1.593 17.316 1.00 91.12 106 ILE A O 1
ATOM 796 N N . GLY A 1 107 ? -0.612 -0.452 15.483 1.00 92.62 107 GLY A N 1
ATOM 797 C CA . GLY A 1 107 ? -0.705 0.880 16.067 1.00 92.62 107 GLY A CA 1
ATOM 798 C C . GLY A 1 107 ? -1.910 1.622 15.505 1.00 92.62 107 GLY A C 1
ATOM 799 O O . GLY A 1 107 ? -2.820 1.020 14.937 1.00 92.62 107 GLY A O 1
ATOM 800 N N . ARG A 1 108 ? -1.946 2.940 15.661 1.00 94.19 108 ARG A N 1
ATOM 801 C CA . ARG A 1 108 ? -2.934 3.772 14.972 1.00 94.19 108 ARG A CA 1
ATOM 802 C C . ARG A 1 108 ? -2.478 4.028 13.546 1.00 94.19 108 ARG A C 1
ATOM 804 O O . ARG A 1 108 ? -1.285 4.080 13.269 1.00 94.19 108 ARG A O 1
ATOM 811 N N . LEU A 1 109 ? -3.427 4.247 12.647 1.00 96.12 109 LEU A N 1
ATOM 812 C CA . LEU A 1 109 ? -3.112 4.823 11.350 1.00 96.12 109 LEU A CA 1
ATOM 813 C C . LEU A 1 109 ? -2.550 6.241 11.581 1.00 96.12 109 LEU A C 1
ATOM 815 O O . LEU A 1 109 ? -3.192 7.036 12.291 1.00 96.12 109 LEU A O 1
ATOM 819 N N . PRO A 1 110 ? -1.371 6.577 11.031 1.00 94.31 110 PRO A N 1
ATOM 820 C CA . PRO A 1 110 ? -0.900 7.955 11.004 1.00 94.31 110 PRO A CA 1
ATOM 821 C C . PRO A 1 110 ? -1.943 8.861 10.349 1.00 94.31 110 PRO A C 1
ATOM 823 O O . PRO A 1 110 ? -2.645 8.447 9.431 1.00 94.31 110 PRO A O 1
ATOM 826 N N . VAL A 1 111 ? -2.075 10.098 10.819 1.00 93.75 111 VAL A N 1
ATOM 827 C CA . VAL A 1 111 ? -2.993 11.066 10.196 1.00 93.75 111 VAL A CA 1
ATOM 828 C C . VAL A 1 111 ? -2.426 11.510 8.855 1.00 93.75 111 VAL A C 1
ATOM 830 O O . VAL A 1 111 ? -3.137 11.538 7.850 1.00 93.75 111 VAL A O 1
ATOM 833 N N . GLU A 1 112 ? -1.129 11.803 8.845 1.00 90.31 112 GLU A N 1
ATOM 834 C CA . GLU A 1 112 ? -0.419 12.281 7.673 1.00 90.31 112 GLU A CA 1
ATOM 835 C C . GLU A 1 112 ? 1.048 11.837 7.661 1.00 90.31 112 GLU A C 1
ATOM 837 O O . GLU A 1 112 ? 1.615 11.451 8.689 1.00 90.31 112 GLU A O 1
ATOM 842 N N . TYR A 1 113 ? 1.664 11.910 6.483 1.00 88.06 113 TYR A N 1
ATOM 843 C CA . TYR A 1 113 ? 3.102 11.797 6.294 1.00 88.06 113 TYR A CA 1
ATOM 844 C C . TYR A 1 113 ? 3.601 12.958 5.436 1.00 88.06 113 TYR A C 1
ATOM 846 O O . TYR A 1 113 ? 3.194 13.109 4.282 1.00 88.06 113 TYR A O 1
ATOM 854 N N . SER A 1 114 ? 4.528 13.736 5.987 1.00 83.19 114 SER A N 1
ATOM 855 C CA . SER A 1 114 ? 5.177 14.856 5.305 1.00 83.19 114 SER A CA 1
ATOM 856 C C . SER A 1 114 ? 6.612 14.509 4.934 1.00 83.19 114 SER A C 1
ATOM 858 O O . SER A 1 114 ? 7.322 13.871 5.709 1.00 83.19 114 SER A O 1
ATOM 860 N N . PHE A 1 115 ? 7.073 14.994 3.780 1.00 78.62 115 PHE A N 1
ATOM 861 C CA . PHE A 1 115 ? 8.465 14.870 3.332 1.00 78.62 115 PHE A CA 1
ATOM 862 C C . PHE A 1 115 ? 9.195 16.215 3.483 1.00 78.62 115 PHE A C 1
ATOM 864 O O . PHE A 1 115 ? 9.146 17.041 2.570 1.00 78.62 115 PHE A O 1
ATOM 871 N N . PRO A 1 116 ? 9.928 16.462 4.590 1.00 67.00 116 PRO A N 1
ATOM 872 C CA . PRO A 1 116 ? 10.513 17.779 4.876 1.00 67.00 116 PRO A CA 1
ATOM 873 C C . PRO A 1 116 ? 11.573 18.226 3.860 1.00 67.00 116 PRO A C 1
ATOM 875 O O . PRO A 1 116 ? 11.892 19.410 3.765 1.00 67.00 116 PRO A O 1
ATOM 878 N N . ALA A 1 117 ? 12.150 17.277 3.113 1.00 64.44 117 ALA A N 1
ATOM 879 C CA . ALA A 1 117 ? 13.147 17.541 2.079 1.00 64.44 117 ALA A CA 1
ATOM 880 C C . ALA A 1 117 ? 12.552 18.229 0.836 1.00 64.44 117 ALA A C 1
ATOM 882 O O . ALA A 1 117 ? 13.278 18.886 0.084 1.00 64.44 117 ALA A O 1
ATOM 883 N N . LEU A 1 118 ? 11.237 18.126 0.629 1.00 58.06 118 LEU A N 1
ATOM 884 C CA . LEU A 1 118 ? 10.535 18.809 -0.445 1.00 58.06 118 LEU A CA 1
ATOM 885 C C . LEU A 1 118 ? 10.110 20.193 0.045 1.00 58.06 118 LEU A C 1
ATOM 887 O O . LEU A 1 118 ? 9.357 20.337 1.000 1.00 58.06 118 LEU A O 1
ATOM 891 N N . LYS A 1 119 ? 10.533 21.254 -0.648 1.00 49.47 119 LYS A N 1
ATOM 892 C CA . LYS A 1 119 ? 10.039 22.626 -0.409 1.00 49.47 119 LYS A CA 1
ATOM 893 C C . LYS A 1 119 ? 8.588 22.832 -0.905 1.00 49.47 119 LYS A C 1
ATOM 895 O O . LYS A 1 119 ? 8.246 23.927 -1.344 1.00 49.47 119 LYS A O 1
ATOM 900 N N . SER A 1 120 ? 7.767 21.780 -0.906 1.00 47.56 120 SER A N 1
ATOM 901 C CA . SER A 1 120 ? 6.390 21.716 -1.412 1.00 47.56 120 SER A CA 1
ATOM 902 C C . SER A 1 120 ? 5.593 20.719 -0.558 1.00 47.56 120 SER A C 1
ATOM 904 O O . SER A 1 120 ? 6.167 19.691 -0.200 1.00 47.56 120 SER A O 1
ATOM 906 N N . PRO A 1 121 ? 4.303 20.969 -0.254 1.00 50.03 121 PRO A N 1
ATOM 907 C CA . PRO A 1 121 ? 3.495 20.097 0.595 1.00 50.03 121 PRO A CA 1
ATOM 908 C C . PRO A 1 121 ? 3.031 18.879 -0.210 1.00 50.03 121 PRO A C 1
ATOM 910 O O . PRO A 1 121 ? 1.908 18.834 -0.705 1.00 50.03 121 PRO A O 1
ATOM 913 N N . ALA A 1 122 ? 3.916 17.910 -0.429 1.00 59.94 122 ALA A N 1
ATOM 914 C CA . ALA A 1 122 ? 3.485 16.566 -0.798 1.00 59.94 122 ALA A CA 1
ATOM 915 C C . ALA A 1 122 ? 3.193 15.810 0.502 1.00 59.94 122 ALA A C 1
ATOM 917 O O . ALA A 1 122 ? 3.934 14.909 0.889 1.00 59.94 122 ALA A O 1
ATOM 918 N N . ASP A 1 123 ? 2.161 16.269 1.209 1.00 79.00 123 ASP A N 1
ATOM 919 C CA . ASP A 1 123 ? 1.682 15.620 2.419 1.00 79.00 123 ASP A CA 1
ATOM 920 C C . ASP A 1 123 ? 0.673 14.552 2.002 1.00 79.00 123 ASP A C 1
ATOM 922 O O . ASP A 1 123 ? -0.301 14.830 1.296 1.00 79.00 123 ASP A O 1
ATOM 926 N N . PHE A 1 124 ? 0.925 13.314 2.411 1.00 88.94 124 PHE A N 1
ATOM 927 C CA . PHE A 1 124 ? -0.053 12.244 2.288 1.00 88.94 124 PHE A CA 1
ATOM 928 C C . PHE A 1 124 ? -0.948 12.303 3.513 1.00 88.94 124 PHE A C 1
ATOM 930 O O . PHE A 1 124 ? -0.445 12.216 4.625 1.00 88.94 124 PHE A O 1
ATOM 937 N N . VAL A 1 125 ? -2.255 12.438 3.318 1.00 92.88 125 VAL A N 1
ATOM 938 C CA . VAL A 1 125 ? -3.243 12.379 4.400 1.00 92.88 125 VAL A CA 1
ATOM 939 C C . VAL A 1 125 ? -3.945 11.032 4.309 1.00 92.88 125 VAL A C 1
ATOM 941 O O . VAL A 1 125 ? -4.548 10.729 3.283 1.00 92.88 125 VAL A O 1
ATOM 944 N N . PHE A 1 126 ? -3.855 10.218 5.361 1.00 95.06 126 PHE A N 1
ATOM 945 C CA . PHE A 1 126 ? -4.435 8.868 5.373 1.00 95.06 126 PHE A CA 1
ATOM 946 C C . PHE A 1 126 ? -5.792 8.815 6.062 1.00 95.06 126 PHE A C 1
ATOM 948 O O . PHE A 1 126 ? -6.609 7.946 5.774 1.00 95.06 126 PHE A O 1
ATOM 955 N N . THR A 1 127 ? -6.040 9.717 7.009 1.00 92.88 127 THR A N 1
ATOM 956 C CA . THR A 1 127 ? -7.326 9.797 7.694 1.00 92.88 127 THR A CA 1
ATOM 957 C C . THR A 1 127 ? -7.541 11.180 8.279 1.00 92.88 127 THR A C 1
ATOM 959 O O . THR A 1 127 ? -6.613 11.818 8.767 1.00 92.88 127 THR A O 1
ATOM 962 N N . THR A 1 128 ? -8.789 11.637 8.289 1.00 89.25 128 THR A N 1
ATOM 963 C CA . THR A 1 128 ? -9.194 12.841 9.026 1.00 89.25 128 THR A CA 1
ATOM 964 C C . THR A 1 128 ? -9.633 12.524 10.455 1.00 89.25 128 THR A C 1
ATOM 966 O O . THR A 1 128 ? -9.984 13.436 11.206 1.00 89.25 128 THR A O 1
ATOM 969 N N . ARG A 1 129 ? -9.665 11.238 10.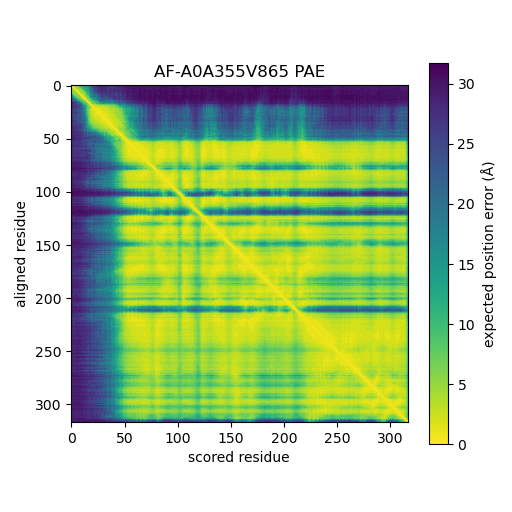834 1.00 90.19 129 ARG A N 1
ATOM 970 C CA . ARG A 1 129 ? -10.076 10.812 12.168 1.00 90.19 129 ARG A CA 1
ATOM 971 C C . ARG A 1 129 ? -8.997 11.083 13.200 1.00 90.19 129 ARG A C 1
ATOM 973 O O . ARG A 1 129 ? -7.798 10.997 12.950 1.00 90.19 129 ARG A O 1
ATOM 980 N N . ASN A 1 130 ? -9.459 11.354 14.406 1.00 83.94 130 ASN A N 1
ATOM 981 C CA . ASN A 1 130 ? -8.653 11.814 15.517 1.00 83.94 130 ASN A CA 1
ATOM 982 C C . ASN A 1 130 ? -9.023 11.087 16.812 1.00 83.94 130 ASN A C 1
ATOM 984 O O . ASN A 1 130 ? -10.122 10.545 16.968 1.00 83.94 130 ASN A O 1
ATOM 988 N N . ASP A 1 131 ? -8.062 11.090 17.735 1.00 84.19 131 ASP A N 1
ATOM 989 C CA . ASP A 1 131 ? -8.196 10.567 19.093 1.00 84.19 131 ASP A CA 1
ATOM 990 C C . ASP A 1 131 ? -8.754 9.127 19.096 1.00 84.19 131 ASP A C 1
ATOM 992 O O . ASP A 1 131 ? -8.293 8.281 18.323 1.00 84.19 131 ASP A O 1
ATOM 996 N N . ASP A 1 132 ? -9.751 8.835 19.931 1.00 84.38 132 ASP A N 1
ATOM 997 C CA . ASP A 1 132 ? -10.289 7.482 20.114 1.00 84.38 132 ASP A CA 1
ATOM 998 C C . ASP A 1 132 ? -10.910 6.889 18.842 1.00 84.38 132 ASP A C 1
ATOM 1000 O O . ASP A 1 132 ? -10.917 5.666 18.685 1.00 84.38 132 ASP A O 1
ATOM 1004 N N . SER A 1 133 ? -11.401 7.743 17.937 1.00 86.81 133 SER A N 1
ATOM 1005 C CA . SER A 1 133 ? -12.075 7.345 16.691 1.00 86.81 133 SER A CA 1
ATOM 1006 C C . SER A 1 133 ? -11.117 6.971 15.561 1.00 86.81 133 SER A C 1
ATOM 1008 O O . SER A 1 133 ? -11.548 6.428 14.541 1.00 86.81 133 SER A O 1
ATOM 1010 N N . ARG A 1 134 ? -9.823 7.269 15.724 1.00 93.00 134 ARG A N 1
ATOM 1011 C CA . ARG A 1 134 ? -8.805 7.027 14.704 1.00 93.00 1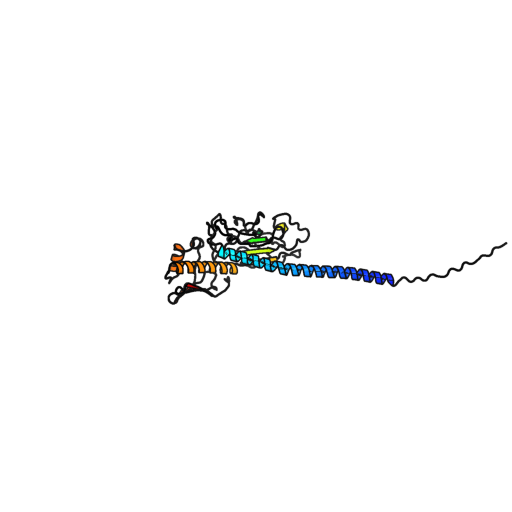34 ARG A CA 1
ATOM 1012 C C . ARG A 1 134 ? -8.665 5.542 14.401 1.00 93.00 134 ARG A C 1
ATOM 1014 O O . ARG A 1 134 ? -8.676 4.719 15.318 1.00 93.00 134 ARG A O 1
ATOM 1021 N N . PHE A 1 135 ? -8.497 5.212 13.125 1.00 96.69 135 PHE A N 1
ATOM 1022 C CA . PHE A 1 135 ? -8.308 3.828 12.720 1.00 96.69 135 PHE A CA 1
ATOM 1023 C C . PHE A 1 135 ? -7.081 3.218 13.396 1.00 96.69 135 PHE A C 1
ATOM 1025 O O . PHE A 1 135 ? -6.057 3.876 13.597 1.00 96.69 135 PHE A O 1
ATOM 1032 N N . TRP A 1 136 ? -7.213 1.954 13.763 1.00 96.25 136 TRP A N 1
ATOM 1033 C CA . TRP A 1 136 ? -6.093 1.071 14.016 1.00 96.25 136 TRP A CA 1
ATOM 1034 C C . TRP A 1 136 ? -5.529 0.597 12.681 1.00 96.25 136 TRP A C 1
ATOM 1036 O O . TRP A 1 136 ? -6.221 0.569 11.663 1.00 96.25 136 TRP A O 1
ATOM 1046 N N . TYR A 1 137 ? -4.250 0.274 12.686 1.00 96.38 137 TYR A N 1
ATOM 1047 C CA . TYR A 1 137 ? -3.501 -0.071 11.500 1.00 96.38 137 TYR A CA 1
ATOM 1048 C C . TYR A 1 137 ? -2.494 -1.156 11.850 1.00 96.38 137 TYR A C 1
ATOM 1050 O O . TYR A 1 137 ? -1.705 -0.997 12.786 1.00 96.38 137 TYR A O 1
ATOM 1058 N N . ALA A 1 138 ? -2.570 -2.264 11.122 1.00 95.38 138 ALA A N 1
ATOM 1059 C CA . ALA A 1 138 ? -1.618 -3.358 11.206 1.00 95.38 138 ALA A CA 1
ATOM 1060 C C . ALA A 1 138 ? -0.847 -3.443 9.894 1.00 95.38 138 ALA A C 1
ATOM 1062 O O . ALA A 1 138 ? -1.452 -3.365 8.822 1.00 95.38 138 ALA A O 1
ATOM 1063 N N . LEU A 1 139 ? 0.468 -3.616 9.988 1.00 94.75 139 LEU A N 1
ATOM 1064 C CA . LEU A 1 139 ? 1.356 -3.725 8.839 1.00 94.75 139 LEU A CA 1
ATOM 1065 C C . LEU A 1 139 ? 2.182 -5.008 8.933 1.00 94.75 139 LEU A C 1
ATOM 1067 O O . LEU A 1 139 ? 2.746 -5.322 9.983 1.00 94.75 139 LEU A O 1
ATOM 1071 N N . SER A 1 140 ? 2.236 -5.743 7.825 1.00 93.50 140 SER A N 1
ATOM 1072 C CA . SER A 1 140 ? 3.104 -6.900 7.663 1.00 93.50 140 SER A CA 1
ATOM 1073 C C . SER A 1 140 ? 4.567 -6.487 7.790 1.00 93.50 140 SER A C 1
ATOM 1075 O O . SER A 1 140 ? 4.995 -5.456 7.264 1.00 93.50 140 SER A O 1
ATOM 1077 N N . GLU A 1 141 ? 5.353 -7.334 8.445 1.00 88.25 141 GLU A N 1
ATOM 1078 C CA . GLU A 1 141 ? 6.799 -7.148 8.549 1.00 88.25 141 GLU A CA 1
ATOM 1079 C C . GLU A 1 141 ? 7.436 -7.050 7.152 1.00 88.25 141 GLU A C 1
ATOM 1081 O O . GLU A 1 141 ? 7.011 -7.728 6.218 1.00 88.25 141 GLU A O 1
ATOM 1086 N N . GLY A 1 142 ? 8.427 -6.166 6.993 1.00 87.56 142 GLY A N 1
ATOM 1087 C CA . GLY A 1 142 ? 9.131 -5.949 5.723 1.00 87.56 142 GLY A CA 1
ATOM 1088 C C . GLY A 1 142 ? 8.456 -4.975 4.747 1.00 87.56 142 GLY A C 1
ATOM 1089 O O . GLY A 1 142 ? 9.108 -4.512 3.814 1.00 87.56 142 GLY A O 1
ATOM 1090 N N . PHE A 1 143 ? 7.199 -4.580 4.976 1.00 92.56 143 PHE A N 1
ATOM 1091 C CA . PHE A 1 143 ? 6.480 -3.624 4.114 1.00 92.56 143 PHE A CA 1
ATOM 1092 C C . PHE A 1 143 ? 6.530 -2.172 4.620 1.00 92.56 143 PHE A C 1
ATOM 1094 O O . PHE A 1 143 ? 6.008 -1.267 3.970 1.00 92.56 143 PHE A O 1
ATOM 1101 N N . GLY A 1 144 ? 7.177 -1.937 5.763 1.00 90.94 144 GLY A N 1
ATOM 1102 C CA . GLY A 1 144 ? 7.351 -0.623 6.379 1.00 90.94 144 GLY A CA 1
ATOM 1103 C C . GLY A 1 144 ? 8.268 0.322 5.611 1.00 90.94 144 GLY A C 1
ATOM 1104 O O . GLY A 1 144 ? 9.326 -0.071 5.124 1.00 90.94 144 GLY A O 1
ATOM 1105 N N . PHE A 1 145 ? 7.873 1.589 5.538 1.00 89.31 145 PHE A N 1
ATOM 1106 C CA . PHE A 1 145 ? 8.715 2.690 5.103 1.00 89.31 145 PHE A CA 1
ATOM 1107 C C . PHE A 1 145 ? 9.459 3.284 6.301 1.00 89.31 145 PHE A C 1
ATOM 1109 O O . PHE A 1 145 ? 8.846 3.932 7.146 1.00 89.31 145 PHE A O 1
ATOM 1116 N N . ASP A 1 146 ? 10.782 3.125 6.319 1.00 83.75 146 ASP A N 1
ATOM 1117 C CA . ASP A 1 146 ? 11.673 3.821 7.248 1.00 83.75 146 ASP A CA 1
ATOM 1118 C C . ASP A 1 146 ? 12.588 4.793 6.472 1.00 83.75 146 ASP A C 1
ATOM 1120 O O . ASP A 1 146 ? 13.421 4.357 5.671 1.00 83.75 146 ASP A O 1
ATOM 1124 N N . PRO A 1 147 ? 12.465 6.119 6.674 1.00 78.31 147 PRO A N 1
ATOM 1125 C CA . PRO A 1 147 ? 13.357 7.099 6.058 1.00 78.31 147 PRO A CA 1
ATOM 1126 C C . PRO A 1 147 ? 14.735 7.180 6.733 1.00 78.31 147 PRO A C 1
ATOM 1128 O O . PRO A 1 147 ? 15.616 7.875 6.227 1.00 78.31 147 PRO A O 1
ATOM 1131 N N . SER A 1 148 ? 14.922 6.564 7.897 1.00 76.88 148 SER A N 1
ATOM 1132 C CA . SER A 1 148 ? 16.103 6.667 8.755 1.00 76.88 148 SER A CA 1
ATOM 1133 C C . SER A 1 148 ? 17.076 5.500 8.591 1.00 76.88 148 SER A C 1
ATOM 1135 O O . SER A 1 148 ? 18.287 5.727 8.684 1.00 76.88 148 SER A O 1
ATOM 1137 N N . THR A 1 149 ? 16.589 4.300 8.264 1.00 71.56 149 THR A N 1
ATOM 1138 C CA . THR A 1 149 ? 17.431 3.129 8.000 1.00 71.56 149 THR A CA 1
ATOM 1139 C C . THR A 1 149 ? 17.107 2.449 6.663 1.00 71.56 149 THR A C 1
ATOM 1141 O O . THR A 1 149 ? 15.979 2.519 6.171 1.00 71.56 149 THR A O 1
ATOM 1144 N N . PRO A 1 150 ? 18.100 1.806 6.017 1.00 70.50 150 PRO A N 1
ATOM 1145 C CA . PRO A 1 150 ? 17.841 0.934 4.879 1.00 70.50 150 PRO A CA 1
ATOM 1146 C C . PRO A 1 150 ? 16.982 -0.258 5.309 1.00 70.50 150 PRO A C 1
ATOM 1148 O O . PRO A 1 150 ? 17.365 -1.009 6.206 1.00 70.50 150 PRO A O 1
ATOM 1151 N N . THR A 1 151 ? 15.852 -0.452 4.637 1.00 75.56 151 THR A N 1
ATOM 1152 C CA . THR A 1 151 ? 14.948 -1.581 4.889 1.00 75.56 151 THR A CA 1
ATOM 1153 C C . THR A 1 151 ? 15.341 -2.804 4.048 1.00 75.56 151 THR A C 1
ATOM 1155 O O . THR A 1 151 ? 16.009 -2.657 3.018 1.00 75.56 151 THR A O 1
ATOM 1158 N N . PRO A 1 152 ? 14.974 -4.034 4.462 1.00 82.88 152 PRO A N 1
ATOM 1159 C CA . PRO A 1 152 ? 15.155 -5.226 3.634 1.00 82.88 152 PRO A CA 1
ATOM 1160 C C . PRO A 1 152 ? 14.459 -5.075 2.281 1.00 82.88 152 PRO A C 1
ATOM 1162 O O . PRO A 1 152 ? 13.407 -4.441 2.205 1.00 82.88 152 PRO A O 1
ATOM 1165 N N . ALA A 1 153 ? 15.007 -5.693 1.235 1.00 89.06 153 ALA A N 1
ATOM 1166 C CA . ALA A 1 153 ? 14.452 -5.600 -0.112 1.00 89.06 153 ALA A CA 1
ATOM 1167 C C . ALA A 1 153 ? 12.972 -6.053 -0.178 1.00 89.06 153 ALA A C 1
ATOM 1169 O O . ALA A 1 153 ? 12.624 -7.150 0.261 1.00 89.06 153 ALA A O 1
ATOM 1170 N N . LEU A 1 154 ? 12.125 -5.203 -0.749 1.00 92.19 154 LEU A N 1
ATOM 1171 C CA . LEU A 1 154 ? 10.743 -5.398 -1.143 1.00 92.19 154 LEU A CA 1
ATOM 1172 C C . LEU A 1 154 ? 10.625 -5.463 -2.667 1.00 92.19 154 LEU A C 1
ATOM 1174 O O . LEU A 1 154 ? 10.875 -4.504 -3.397 1.00 92.19 154 LEU A O 1
ATOM 1178 N N . ASN A 1 155 ? 10.158 -6.609 -3.140 1.00 91.88 155 ASN A N 1
ATOM 1179 C CA . ASN A 1 155 ? 9.882 -6.861 -4.546 1.00 91.88 155 ASN A CA 1
ATOM 1180 C C . ASN A 1 155 ? 8.705 -7.838 -4.684 1.00 91.88 155 ASN A C 1
ATOM 1182 O O . ASN A 1 155 ? 8.002 -8.148 -3.723 1.00 91.88 155 ASN A O 1
ATOM 1186 N N . THR A 1 156 ? 8.453 -8.332 -5.896 1.00 91.12 156 THR A N 1
ATOM 1187 C CA . THR A 1 156 ? 7.322 -9.230 -6.175 1.00 91.12 156 THR A CA 1
ATOM 1188 C C . THR A 1 156 ? 7.430 -10.612 -5.522 1.00 91.12 156 THR A C 1
ATOM 1190 O O . THR A 1 156 ? 6.461 -11.363 -5.553 1.00 91.12 156 THR A O 1
ATOM 1193 N N . SER A 1 157 ? 8.566 -10.964 -4.917 1.00 90.94 157 SER A N 1
ATOM 1194 C CA . SER A 1 157 ? 8.739 -12.201 -4.140 1.00 90.94 157 SER A CA 1
ATOM 1195 C C . SER A 1 157 ? 8.605 -12.014 -2.629 1.00 90.94 157 SER A C 1
ATOM 1197 O O . SER A 1 157 ? 8.654 -12.994 -1.895 1.00 90.94 157 SER A O 1
ATOM 1199 N N . THR A 1 158 ? 8.431 -10.780 -2.152 1.00 91.88 158 THR A N 1
ATOM 1200 C CA . THR A 1 158 ? 8.225 -10.519 -0.727 1.00 91.88 158 THR A CA 1
ATOM 1201 C C . THR A 1 158 ? 6.835 -10.988 -0.313 1.00 91.88 158 THR A C 1
ATOM 1203 O O . THR A 1 158 ? 5.830 -10.552 -0.883 1.00 91.88 158 THR A O 1
ATOM 1206 N N . GLU A 1 159 ? 6.801 -11.881 0.670 1.00 92.00 159 GLU A N 1
ATOM 1207 C CA . GLU A 1 159 ? 5.589 -12.448 1.256 1.00 92.00 159 GLU A CA 1
ATOM 1208 C C . GLU A 1 159 ? 5.189 -11.670 2.510 1.00 92.00 159 GLU A C 1
ATOM 1210 O O . GLU A 1 159 ? 6.033 -11.201 3.278 1.00 92.00 159 GLU A O 1
ATOM 1215 N N . SER A 1 160 ? 3.887 -11.523 2.693 1.00 93.00 160 SER A N 1
ATOM 1216 C CA . SER A 1 160 ? 3.274 -10.931 3.869 1.00 93.00 160 SER A CA 1
ATOM 1217 C C . SER A 1 160 ? 3.082 -11.953 4.987 1.00 93.00 160 SER A C 1
ATOM 1219 O O . SER A 1 160 ? 3.124 -13.163 4.776 1.00 93.00 160 SER A O 1
ATOM 1221 N N . THR A 1 161 ? 2.900 -11.452 6.206 1.00 92.81 161 THR A N 1
ATOM 1222 C CA . THR A 1 161 ? 2.772 -12.276 7.413 1.00 92.81 161 THR A CA 1
ATOM 1223 C C . THR A 1 161 ? 1.422 -12.142 8.103 1.00 92.81 161 THR A C 1
ATOM 1225 O O . THR A 1 161 ? 1.175 -12.874 9.060 1.00 92.81 161 THR A O 1
ATOM 1228 N N . LEU A 1 162 ? 0.550 -11.227 7.661 1.00 94.31 162 LEU A N 1
ATOM 1229 C CA . LEU A 1 162 ? -0.781 -11.067 8.246 1.00 94.31 162 LEU A CA 1
ATOM 1230 C C . LEU A 1 162 ? -1.782 -12.005 7.573 1.00 94.31 162 LEU A C 1
ATOM 1232 O O . LEU A 1 162 ? -1.690 -12.277 6.377 1.00 94.31 162 LEU A O 1
ATOM 1236 N N . THR A 1 163 ? -2.790 -12.419 8.337 1.00 95.56 163 THR A N 1
ATOM 1237 C CA . THR A 1 163 ? -3.929 -13.183 7.827 1.00 95.56 163 THR A CA 1
ATOM 1238 C C . THR A 1 163 ? -5.245 -12.493 8.174 1.00 95.56 163 THR A C 1
ATOM 1240 O O . THR A 1 163 ? -5.369 -11.811 9.197 1.00 95.56 163 THR A O 1
ATOM 1243 N N . LEU A 1 164 ? -6.261 -12.665 7.323 1.00 95.25 164 LEU A N 1
ATOM 1244 C CA . LEU A 1 164 ? -7.617 -12.173 7.578 1.00 95.25 164 LEU A CA 1
ATOM 1245 C C . LEU A 1 164 ? -8.646 -13.280 7.356 1.00 95.25 164 LEU A C 1
ATOM 1247 O O . LEU A 1 164 ? -8.882 -13.715 6.236 1.00 95.25 164 LEU A O 1
ATOM 1251 N N . ASN A 1 165 ? -9.309 -13.722 8.425 1.00 94.44 165 ASN A N 1
ATOM 1252 C CA . ASN A 1 165 ? -10.207 -14.881 8.421 1.00 94.44 165 ASN A CA 1
ATOM 1253 C C . ASN A 1 165 ? -9.535 -16.155 7.861 1.00 94.44 165 ASN A C 1
ATOM 1255 O O . ASN A 1 165 ? -10.197 -16.975 7.222 1.00 94.44 165 ASN A O 1
ATOM 1259 N N . GLY A 1 166 ? -8.226 -16.308 8.085 1.00 92.44 166 GLY A N 1
ATOM 1260 C CA . GLY A 1 166 ? -7.424 -17.402 7.531 1.00 92.44 166 GLY A CA 1
ATOM 1261 C C . GLY A 1 166 ? -7.085 -17.259 6.045 1.00 92.44 166 GLY A C 1
ATOM 1262 O O . GLY A 1 166 ? -6.601 -18.219 5.457 1.00 92.44 166 GLY A O 1
ATOM 1263 N N . GLN A 1 167 ? -7.368 -16.107 5.429 1.00 93.38 167 GLN A N 1
ATOM 1264 C CA . GLN A 1 167 ? -6.789 -15.750 4.139 1.00 93.38 167 GLN A CA 1
ATOM 1265 C C . GLN A 1 167 ? -5.336 -15.314 4.347 1.00 93.38 167 GLN A C 1
ATOM 1267 O O . GLN A 1 167 ? -5.092 -14.434 5.174 1.00 93.38 167 GLN A O 1
ATOM 1272 N N . ASP A 1 168 ? -4.455 -15.946 3.565 1.00 92.12 168 ASP A N 1
ATOM 1273 C CA . ASP A 1 168 ? -3.096 -15.538 3.174 1.00 92.12 168 ASP A CA 1
ATOM 1274 C C . ASP A 1 168 ? -2.982 -14.059 2.764 1.00 92.12 168 ASP A C 1
ATOM 1276 O O . ASP A 1 168 ? -3.971 -13.344 2.756 1.00 92.12 168 ASP A O 1
ATOM 1280 N N . ASP A 1 169 ? -1.816 -13.629 2.284 1.00 93.62 169 ASP A N 1
ATOM 1281 C CA . ASP A 1 169 ? -1.660 -12.477 1.380 1.00 93.62 169 ASP A CA 1
ATOM 1282 C C . ASP A 1 169 ? -2.064 -11.079 1.880 1.00 93.62 169 ASP A C 1
ATOM 1284 O O . ASP A 1 169 ? -2.214 -10.154 1.073 1.00 93.62 169 ASP A O 1
ATOM 1288 N N . ILE A 1 170 ? -2.185 -10.869 3.191 1.00 96.19 170 ILE A N 1
ATOM 1289 C CA . ILE A 1 170 ? -2.544 -9.563 3.743 1.00 96.19 170 ILE A CA 1
ATOM 1290 C C . ILE A 1 170 ? -1.296 -8.749 4.088 1.00 96.19 170 ILE A C 1
ATOM 1292 O O . ILE A 1 170 ? -0.579 -9.014 5.049 1.00 96.19 170 ILE A O 1
ATOM 1296 N N . VAL A 1 171 ? -1.079 -7.662 3.350 1.00 95.88 171 VAL A N 1
ATOM 1297 C CA . VAL A 1 171 ? 0.025 -6.729 3.607 1.00 95.88 171 VAL A CA 1
ATOM 1298 C C . VAL A 1 171 ? -0.306 -5.780 4.752 1.00 95.88 171 VAL A C 1
ATOM 1300 O O . VAL A 1 171 ? 0.545 -5.501 5.593 1.00 95.88 171 VAL A O 1
ATOM 1303 N N . ALA A 1 172 ? -1.528 -5.252 4.781 1.00 97.12 172 ALA A N 1
ATOM 1304 C CA . ALA A 1 172 ? -1.939 -4.312 5.813 1.00 97.12 172 ALA A CA 1
ATOM 1305 C C . ALA A 1 172 ? -3.441 -4.376 6.085 1.00 97.12 172 ALA A C 1
ATOM 1307 O O . ALA A 1 172 ? -4.232 -4.728 5.208 1.00 97.12 172 ALA A O 1
ATOM 1308 N N . LEU A 1 173 ? -3.842 -3.977 7.290 1.00 97.75 173 LEU A N 1
ATOM 1309 C CA . LEU A 1 173 ? -5.240 -3.876 7.703 1.00 97.75 173 LE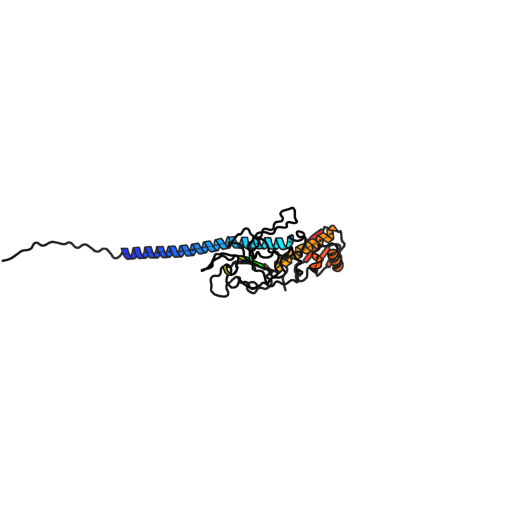U A CA 1
ATOM 1310 C C . LEU A 1 173 ? -5.516 -2.494 8.272 1.00 97.75 173 LEU A C 1
ATOM 1312 O O . LEU A 1 173 ? -4.816 -2.040 9.174 1.00 97.75 173 LEU A O 1
ATOM 1316 N N . ILE A 1 174 ? -6.575 -1.855 7.781 1.00 98.00 174 ILE A N 1
ATOM 1317 C CA . ILE A 1 174 ? -7.130 -0.630 8.357 1.00 98.00 174 ILE A CA 1
ATOM 1318 C C . ILE A 1 174 ? -8.370 -1.038 9.138 1.00 98.00 174 ILE A C 1
ATOM 1320 O O . ILE A 1 174 ? -9.304 -1.606 8.569 1.00 98.00 174 ILE A O 1
ATOM 1324 N N . ILE A 1 175 ? -8.358 -0.783 10.441 1.00 96.94 175 ILE A N 1
ATOM 1325 C CA . ILE A 1 175 ? -9.313 -1.342 11.392 1.00 96.94 175 ILE A CA 1
ATOM 1326 C C . ILE A 1 175 ? -10.032 -0.202 12.109 1.00 96.94 175 ILE A C 1
ATOM 1328 O O . ILE A 1 175 ? -9.441 0.637 12.786 1.00 96.94 175 ILE A O 1
ATOM 1332 N N . ASP A 1 176 ? -11.343 -0.184 11.982 1.00 96.00 176 ASP A N 1
ATOM 1333 C CA . ASP A 1 176 ? -12.242 0.599 12.801 1.00 96.00 176 ASP A CA 1
ATOM 1334 C C . ASP A 1 176 ? -12.713 -0.242 13.992 1.00 96.00 176 ASP A C 1
ATOM 1336 O O . ASP A 1 176 ? -13.377 -1.257 13.817 1.00 96.00 176 ASP A O 1
ATOM 1340 N N . ALA A 1 177 ? -12.406 0.226 15.200 1.00 93.94 177 ALA A N 1
ATOM 1341 C CA . ALA A 1 177 ? -12.757 -0.426 16.464 1.00 93.94 177 ALA A CA 1
ATOM 1342 C C . ALA A 1 177 ? -14.249 -0.300 16.846 1.00 93.94 177 ALA A C 1
ATOM 1344 O O . ALA A 1 177 ? -14.620 -0.521 17.997 1.00 93.94 177 ALA A O 1
ATOM 1345 N N . GLY A 1 178 ? -15.099 0.220 15.956 1.00 91.19 178 GLY A N 1
ATOM 1346 C CA . GLY A 1 178 ? -16.499 0.499 16.251 1.00 91.19 178 GLY A CA 1
ATOM 1347 C C . GLY A 1 178 ? -16.731 1.407 17.468 1.00 91.19 178 GLY A C 1
ATOM 1348 O O . GLY A 1 178 ? -15.857 2.139 17.950 1.00 91.19 178 GLY A O 1
ATOM 1349 N N . VAL A 1 179 ? -17.962 1.367 17.978 1.00 88.62 179 VAL A N 1
ATOM 1350 C CA . VAL A 1 179 ? -18.337 2.004 19.250 1.00 88.62 179 VAL A CA 1
ATOM 1351 C C . VAL A 1 179 ? -17.832 1.177 20.429 1.00 88.62 179 VAL A C 1
ATOM 1353 O O . VAL A 1 179 ? -17.767 -0.042 20.331 1.00 88.62 179 VAL A O 1
ATOM 1356 N N . ALA A 1 180 ? -17.540 1.812 21.566 1.00 90.44 180 ALA A N 1
ATOM 1357 C CA . ALA A 1 180 ? -17.148 1.068 22.760 1.00 90.44 180 ALA A CA 1
ATOM 1358 C C . ALA A 1 180 ? -18.239 0.068 23.182 1.00 90.44 180 ALA A C 1
ATOM 1360 O O . ALA A 1 180 ? -19.415 0.433 23.282 1.00 90.44 180 ALA A O 1
ATOM 1361 N N . VAL A 1 181 ? -17.840 -1.176 23.439 1.00 88.44 181 VAL A N 1
ATOM 1362 C CA . VAL A 1 181 ? -18.736 -2.265 23.852 1.00 88.44 181 VAL A CA 1
ATOM 1363 C C . VAL A 1 181 ? -18.531 -2.646 25.321 1.00 88.44 181 VAL A C 1
ATOM 1365 O O . VAL A 1 181 ? -17.456 -2.445 25.890 1.00 88.44 181 VAL A O 1
ATOM 1368 N N . GLY A 1 182 ? -19.581 -3.155 25.970 1.00 86.81 182 GLY A N 1
ATOM 1369 C CA . GLY A 1 182 ? -19.525 -3.639 27.348 1.00 86.81 182 GLY A CA 1
ATOM 1370 C C . GLY A 1 182 ? -18.969 -2.628 28.348 1.00 86.81 182 GLY A C 1
ATOM 1371 O O . GLY A 1 182 ? -19.527 -1.553 28.564 1.00 86.81 182 GLY A O 1
ATOM 1372 N N . THR A 1 183 ? -17.868 -3.005 29.000 1.00 87.00 183 THR A N 1
ATOM 1373 C CA . THR A 1 183 ? -17.150 -2.178 29.984 1.00 87.00 183 THR A CA 1
ATOM 1374 C C . THR A 1 183 ? -15.853 -1.595 29.429 1.00 87.00 183 THR A C 1
ATOM 1376 O O . THR A 1 183 ? -14.966 -1.229 30.203 1.00 87.00 183 THR A O 1
ATOM 1379 N N . GLN A 1 184 ? -15.693 -1.570 28.105 1.00 90.38 184 GLN A N 1
ATOM 1380 C CA . GLN A 1 184 ? -14.487 -1.067 27.469 1.00 90.38 184 GLN A CA 1
ATOM 1381 C C . GLN A 1 184 ? -14.284 0.414 27.819 1.00 90.38 184 GLN A C 1
ATOM 1383 O O . GLN A 1 184 ? -15.196 1.238 27.733 1.00 90.38 184 GLN A O 1
ATOM 1388 N N . THR A 1 185 ? -13.063 0.753 28.226 1.00 91.19 185 THR A N 1
ATOM 1389 C CA . THR A 1 185 ? -12.630 2.138 28.433 1.00 91.19 185 THR A CA 1
ATOM 1390 C C . THR A 1 185 ? -11.468 2.403 27.498 1.00 91.19 185 THR A C 1
ATOM 1392 O O . THR A 1 185 ? -10.568 1.574 27.418 1.00 91.19 185 THR A O 1
ATOM 1395 N N . ARG A 1 186 ? -11.470 3.558 26.827 1.00 92.00 186 ARG A N 1
ATOM 1396 C CA . ARG A 1 186 ? -10.523 3.921 25.762 1.00 92.00 186 ARG A CA 1
ATOM 1397 C C . ARG A 1 186 ? -9.600 5.090 26.172 1.00 92.00 186 ARG A C 1
ATOM 1399 O O . ARG A 1 186 ? -9.607 6.124 25.532 1.00 92.00 186 ARG A O 1
ATOM 1406 N N . PRO A 1 187 ? -8.833 5.009 27.279 1.00 89.50 187 PRO A N 1
ATOM 1407 C CA . PRO A 1 187 ? -8.129 6.181 27.813 1.00 89.50 187 PRO A CA 1
ATOM 1408 C C . PRO A 1 187 ? -6.735 6.423 27.209 1.00 89.50 187 PRO A C 1
ATOM 1410 O O . PRO A 1 187 ? -6.053 7.361 27.613 1.00 89.50 187 PRO A O 1
ATOM 1413 N N . ASN A 1 188 ? -6.232 5.522 26.364 1.00 87.94 188 ASN A N 1
ATOM 1414 C CA . ASN A 1 188 ? -4.821 5.490 25.964 1.00 87.94 188 ASN A CA 1
ATOM 1415 C C . ASN A 1 188 ? -4.626 4.862 24.575 1.00 87.94 188 ASN A C 1
ATOM 1417 O O . ASN A 1 188 ? -5.596 4.475 23.932 1.00 87.94 188 ASN A O 1
ATOM 1421 N N . ASN A 1 189 ? -3.372 4.725 24.130 1.00 88.75 189 ASN A N 1
ATOM 1422 C CA . ASN A 1 189 ? -3.012 4.074 22.865 1.00 88.75 189 ASN A CA 1
ATOM 1423 C C . ASN A 1 189 ? -2.757 2.562 22.996 1.00 88.75 189 ASN A C 1
ATOM 1425 O O . ASN A 1 189 ? -1.861 2.016 22.362 1.00 88.75 189 ASN A O 1
ATOM 1429 N N . ASN A 1 190 ? -3.500 1.870 23.861 1.00 91.62 190 ASN A N 1
ATOM 1430 C CA . ASN A 1 190 ? -3.379 0.422 24.002 1.00 91.62 190 ASN A CA 1
ATOM 1431 C C . ASN A 1 190 ? -4.487 -0.276 23.208 1.00 91.62 190 ASN A C 1
ATOM 1433 O O . ASN A 1 190 ? -5.645 -0.215 23.608 1.00 91.62 190 ASN A O 1
ATOM 1437 N N . ARG A 1 191 ? -4.129 -0.989 22.136 1.00 92.62 191 ARG A N 1
ATOM 1438 C CA . ARG A 1 191 ? -5.065 -1.729 21.267 1.00 92.62 191 ARG A CA 1
ATOM 1439 C C . ARG A 1 191 ? -6.000 -2.690 22.003 1.00 92.62 191 ARG A C 1
ATOM 1441 O O . ARG A 1 191 ? -7.149 -2.828 21.603 1.00 92.62 191 ARG A O 1
ATOM 1448 N N . ALA A 1 192 ? -5.569 -3.272 23.125 1.00 93.12 192 ALA A N 1
ATOM 1449 C CA . ALA A 1 192 ? -6.412 -4.151 23.945 1.00 93.12 192 ALA A CA 1
ATOM 1450 C C . ALA A 1 192 ? -7.625 -3.434 24.575 1.00 93.12 192 ALA A C 1
ATOM 1452 O O . ALA A 1 192 ? -8.556 -4.085 25.037 1.00 93.12 192 ALA A O 1
ATOM 1453 N N . ASN A 1 193 ? -7.615 -2.099 24.598 1.00 93.81 193 ASN A N 1
ATOM 1454 C CA . ASN A 1 193 ? -8.725 -1.271 25.061 1.00 93.81 193 ASN A CA 1
ATOM 1455 C C . ASN A 1 193 ? -9.707 -0.889 23.941 1.00 93.81 193 ASN A C 1
ATOM 1457 O O . ASN A 1 193 ? -10.643 -0.143 24.214 1.00 93.81 193 ASN A O 1
ATOM 1461 N N . TYR A 1 194 ? -9.483 -1.336 22.701 1.00 94.44 194 TYR A N 1
ATOM 1462 C CA . TYR A 1 194 ? -10.260 -0.914 21.529 1.00 94.44 194 TYR A CA 1
ATOM 1463 C C . TYR A 1 194 ? -10.679 -2.069 20.636 1.00 94.44 194 TYR A C 1
ATOM 1465 O O . TYR A 1 194 ? -11.799 -2.029 20.166 1.00 94.44 194 TYR A O 1
ATOM 1473 N N . LEU A 1 195 ? -9.789 -3.031 20.386 1.00 94.06 195 LEU A N 1
ATOM 1474 C CA . LEU A 1 195 ? -10.027 -4.137 19.460 1.00 94.06 195 LEU A CA 1
ATOM 1475 C C . LEU A 1 195 ? -10.549 -5.368 20.201 1.00 94.06 195 LEU A C 1
ATOM 1477 O O . LEU A 1 195 ? -10.172 -5.611 21.355 1.00 94.06 195 LEU A O 1
ATOM 1481 N N . GLU A 1 196 ? -11.373 -6.169 19.530 1.00 91.88 196 GLU A N 1
ATOM 1482 C CA . GLU A 1 196 ? -12.002 -7.360 20.097 1.00 91.88 196 GLU A CA 1
ATOM 1483 C C . GLU A 1 196 ? -11.688 -8.642 19.310 1.00 91.88 196 GLU A C 1
ATOM 1485 O O . GLU A 1 196 ? -11.021 -8.661 18.280 1.00 91.88 196 GLU A O 1
ATOM 1490 N N . GLY A 1 197 ? -12.155 -9.784 19.825 1.00 87.62 197 GLY A N 1
ATOM 1491 C CA . GLY A 1 197 ? -12.166 -11.041 19.069 1.00 87.62 197 GLY A CA 1
ATOM 1492 C C . GLY A 1 197 ? -10.799 -11.652 18.742 1.00 87.62 197 GLY A C 1
ATOM 1493 O O . GLY A 1 197 ? -10.767 -12.641 18.020 1.00 87.62 197 GLY A O 1
ATOM 1494 N N . GLY A 1 198 ? -9.699 -11.123 19.287 1.00 88.38 198 GLY A N 1
ATOM 1495 C CA . GLY A 1 198 ? -8.333 -11.561 18.979 1.00 88.38 198 GLY A CA 1
ATOM 1496 C C . GLY A 1 198 ? -7.535 -10.537 18.170 1.00 88.38 198 GLY A C 1
ATOM 1497 O O . GLY A 1 198 ? -6.310 -10.573 18.229 1.00 88.38 198 GLY A O 1
ATOM 1498 N N . ASN A 1 199 ? -8.200 -9.557 17.547 1.00 92.94 199 ASN A N 1
ATOM 1499 C CA . ASN A 1 199 ? -7.581 -8.524 16.703 1.00 92.94 199 ASN A CA 1
ATOM 1500 C C . ASN A 1 199 ? -6.602 -7.604 17.458 1.00 92.94 199 ASN A C 1
ATOM 1502 O O . ASN A 1 199 ? -5.873 -6.818 16.858 1.00 92.94 199 ASN A O 1
ATOM 1506 N N . GLN A 1 200 ? -6.568 -7.675 18.790 1.00 90.75 200 GLN A N 1
ATOM 1507 C CA . GLN A 1 200 ? -5.641 -6.925 19.629 1.00 90.75 200 GLN A CA 1
ATOM 1508 C C . GLN A 1 200 ? -4.204 -7.485 19.650 1.00 90.75 200 GLN A C 1
ATOM 1510 O O . GLN A 1 200 ? -3.330 -6.861 20.260 1.00 90.75 200 GLN A O 1
ATOM 1515 N N . LEU A 1 201 ? -3.935 -8.666 19.083 1.00 86.12 201 LEU A N 1
ATOM 1516 C CA . LEU A 1 201 ? -2.634 -9.340 19.174 1.00 86.12 201 LEU A CA 1
ATOM 1517 C C . LEU A 1 201 ? -2.294 -10.134 17.906 1.00 86.12 201 LEU A C 1
ATOM 1519 O O . LEU A 1 201 ? -3.174 -10.680 17.260 1.00 86.12 201 LEU A O 1
ATOM 1523 N N . GLY A 1 202 ? -0.991 -10.295 17.658 1.00 86.50 202 GLY A N 1
ATOM 1524 C CA . GLY A 1 202 ? -0.467 -11.206 16.640 1.00 86.50 202 GLY A CA 1
ATOM 1525 C C . GLY A 1 202 ? -0.694 -10.728 15.209 1.00 86.50 202 GLY A C 1
ATOM 1526 O O . GLY A 1 202 ? -0.794 -9.530 14.952 1.00 86.50 202 GLY A O 1
ATOM 1527 N N . THR A 1 203 ? -0.741 -11.697 14.300 1.00 91.88 203 THR A N 1
ATOM 1528 C CA . THR A 1 203 ? -0.849 -11.515 12.847 1.00 91.88 203 THR A CA 1
ATOM 1529 C C . THR A 1 203 ? -2.182 -11.999 12.279 1.00 91.88 203 THR A C 1
ATOM 1531 O O . THR A 1 203 ? -2.446 -11.780 11.101 1.00 91.88 203 THR A O 1
ATOM 1534 N N . ASP A 1 204 ? -3.022 -12.639 13.098 1.00 93.12 204 ASP A N 1
ATOM 1535 C CA . ASP A 1 204 ? -4.261 -13.280 12.661 1.00 93.12 204 ASP A CA 1
ATOM 1536 C C . ASP A 1 204 ? -5.477 -12.434 13.028 1.00 93.12 204 ASP A C 1
ATOM 1538 O O . ASP A 1 204 ? -5.844 -12.315 14.201 1.00 93.12 204 ASP A O 1
ATOM 1542 N N . PHE A 1 205 ? -6.130 -11.873 12.014 1.00 94.56 205 PHE A N 1
ATOM 1543 C CA . PHE A 1 205 ? -7.284 -10.999 12.184 1.00 94.56 205 PHE A CA 1
ATOM 1544 C C . PHE A 1 205 ? -8.570 -11.674 11.730 1.00 94.56 205 PHE A C 1
ATOM 1546 O O . PHE A 1 205 ? -8.588 -12.530 10.844 1.00 94.56 205 PHE A O 1
ATOM 1553 N N . VAL A 1 206 ? -9.686 -11.267 12.324 1.00 93.88 206 VAL A N 1
ATOM 1554 C CA . VAL A 1 206 ? -11.010 -11.808 12.021 1.00 93.88 206 VAL A CA 1
ATOM 1555 C C . VAL A 1 206 ? -12.040 -10.698 11.876 1.00 93.88 206 VAL A C 1
ATOM 1557 O O . VAL A 1 206 ? -11.984 -9.669 12.541 1.00 93.88 206 VAL A O 1
ATOM 1560 N N . THR A 1 207 ? -13.030 -10.943 11.022 1.00 91.88 207 THR A N 1
ATOM 1561 C CA . THR A 1 207 ? -14.228 -10.095 10.841 1.00 91.88 207 THR A CA 1
ATOM 1562 C C . THR A 1 207 ? -15.456 -10.643 11.564 1.00 91.88 207 THR A C 1
ATOM 1564 O O . THR A 1 207 ? -16.513 -10.015 11.588 1.00 91.88 207 THR A O 1
ATOM 1567 N N . VAL A 1 208 ? -15.331 -11.842 12.132 1.00 86.06 208 VAL A N 1
ATOM 1568 C CA . VAL A 1 208 ? -16.360 -12.522 12.915 1.00 86.06 208 VAL A CA 1
ATOM 1569 C C . VAL A 1 208 ? -15.667 -13.092 14.146 1.00 86.06 208 VAL A C 1
ATOM 1571 O O . VAL A 1 208 ? -14.631 -13.742 13.995 1.00 86.06 208 VAL A O 1
ATOM 1574 N N . PRO A 1 209 ? -16.196 -12.880 15.361 1.00 78.69 209 PRO A N 1
ATOM 1575 C CA . PRO A 1 209 ? -15.495 -13.313 16.554 1.00 78.69 209 PRO A CA 1
ATOM 1576 C C . PRO A 1 209 ? -15.451 -14.849 16.629 1.00 78.69 209 PRO A C 1
ATOM 1578 O O . PRO A 1 209 ? -16.435 -15.516 16.289 1.00 78.69 209 PRO A O 1
ATOM 1581 N N . PRO A 1 210 ? -14.351 -15.434 17.135 1.00 68.38 210 PRO A N 1
ATOM 1582 C CA . PRO A 1 210 ? -14.223 -16.883 17.300 1.00 68.38 210 PRO A CA 1
ATOM 1583 C C . PRO A 1 210 ? -15.156 -17.436 18.391 1.00 68.38 210 PRO A C 1
ATOM 1585 O O . PRO A 1 210 ? -15.413 -18.638 18.453 1.00 68.38 210 PRO A O 1
ATOM 1588 N N . THR A 1 211 ? -15.675 -16.570 19.265 1.00 71.69 211 THR A N 1
ATOM 1589 C CA . THR A 1 211 ? -16.623 -16.905 20.330 1.00 71.69 211 THR A CA 1
ATOM 1590 C C . THR A 1 211 ? -17.813 -15.947 20.309 1.00 71.69 211 THR A C 1
ATOM 1592 O O . THR A 1 211 ? -17.727 -14.829 19.807 1.00 71.69 211 THR A O 1
ATOM 1595 N N . LEU A 1 212 ? -18.957 -16.376 20.851 1.00 67.75 212 LEU A N 1
ATOM 1596 C CA . LEU A 1 212 ? -20.107 -15.485 21.022 1.00 67.75 212 LEU A CA 1
ATOM 1597 C C . LEU A 1 212 ? -19.751 -14.407 22.058 1.00 67.75 212 LEU A C 1
ATOM 1599 O O . LEU A 1 212 ? -19.637 -14.707 23.246 1.00 67.75 212 LEU A O 1
ATOM 1603 N N . GLY A 1 213 ? -19.577 -13.168 21.601 1.00 70.75 213 GLY A N 1
ATOM 1604 C CA . GLY A 1 213 ? -19.195 -12.018 22.417 1.00 70.75 213 GLY A CA 1
ATOM 1605 C C . GLY A 1 213 ? -19.540 -10.692 21.740 1.00 70.75 213 GLY A C 1
ATOM 1606 O O . GLY A 1 213 ? -20.064 -10.670 20.625 1.00 70.75 213 GLY A O 1
ATOM 1607 N N . GLU A 1 214 ? -19.273 -9.589 22.438 1.00 81.06 214 GLU A N 1
ATOM 1608 C CA . GLU A 1 214 ? -19.342 -8.252 21.851 1.00 81.06 214 GLU A CA 1
ATOM 1609 C C . GLU A 1 214 ? -18.164 -8.085 20.886 1.00 81.06 214 GLU A C 1
ATOM 1611 O O . GLU A 1 214 ? -17.008 -8.191 21.285 1.00 81.06 214 GLU A O 1
ATOM 1616 N N . PHE A 1 215 ? -18.479 -7.910 19.606 1.00 89.75 215 PHE A N 1
ATOM 1617 C CA . PHE A 1 215 ? -17.515 -7.738 18.528 1.00 89.75 215 PHE A CA 1
ATOM 1618 C C . PHE A 1 215 ? -18.109 -6.766 17.523 1.00 89.75 215 PHE A C 1
ATOM 1620 O O . PHE A 1 215 ? -19.215 -6.997 17.016 1.00 89.75 215 PHE A O 1
ATOM 1627 N N . ASN A 1 216 ? -17.401 -5.680 17.249 1.00 91.06 216 ASN A N 1
ATOM 1628 C CA . ASN A 1 216 ? -17.821 -4.711 16.247 1.00 91.06 216 ASN A CA 1
ATOM 1629 C C . ASN A 1 216 ? -16.654 -4.084 15.477 1.00 91.06 216 ASN A C 1
ATOM 1631 O O . ASN A 1 216 ? -16.875 -3.083 14.793 1.00 91.06 216 ASN A O 1
ATOM 1635 N N . ASP A 1 217 ? -15.474 -4.707 15.518 1.00 93.44 217 ASP A N 1
ATOM 1636 C CA . ASP A 1 217 ? -14.373 -4.368 14.627 1.00 93.44 217 ASP A CA 1
ATOM 1637 C C . ASP A 1 217 ? -14.806 -4.493 13.159 1.00 93.44 217 ASP A C 1
ATOM 1639 O O . ASP A 1 217 ? -15.350 -5.508 12.707 1.00 93.44 217 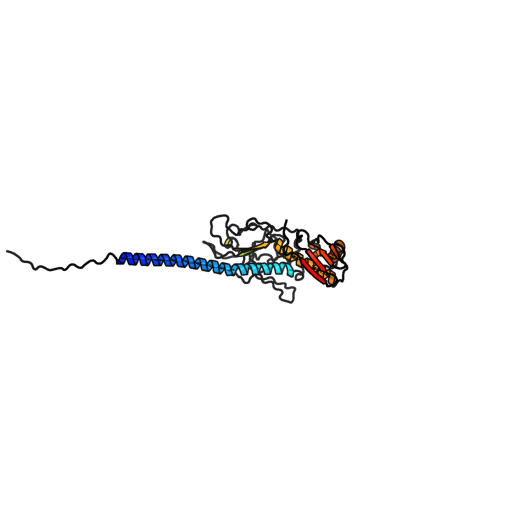ASP A O 1
ATOM 1643 N N . ARG A 1 218 ? -14.535 -3.441 12.391 1.00 93.44 218 ARG A N 1
ATOM 1644 C CA . ARG A 1 218 ? -14.724 -3.381 10.941 1.00 93.44 218 ARG A CA 1
ATOM 1645 C C . ARG A 1 218 ? -13.371 -3.123 10.319 1.00 93.44 218 ARG A C 1
ATOM 1647 O O . ARG A 1 218 ? -12.612 -2.311 10.827 1.00 93.44 218 ARG A O 1
ATOM 1654 N N . MET A 1 219 ? -13.054 -3.771 9.210 1.00 94.75 219 MET A N 1
ATOM 1655 C CA . MET A 1 219 ? -11.744 -3.579 8.601 1.00 94.75 219 MET A CA 1
ATOM 1656 C C . MET A 1 219 ? -11.763 -3.748 7.095 1.00 94.75 219 MET A C 1
ATOM 1658 O O . MET A 1 219 ? -12.656 -4.383 6.530 1.00 94.75 219 MET A O 1
ATOM 1662 N N . VAL A 1 220 ? -10.750 -3.165 6.469 1.00 96.81 220 VAL A N 1
ATOM 1663 C CA . VAL A 1 220 ? -10.414 -3.339 5.061 1.00 96.81 220 VAL A CA 1
ATOM 1664 C C . VAL A 1 220 ? -8.942 -3.734 4.983 1.00 96.81 220 VAL A C 1
ATOM 1666 O O . VAL A 1 220 ? -8.100 -3.146 5.660 1.00 96.81 220 VAL A O 1
ATOM 1669 N N . ALA A 1 221 ? -8.642 -4.728 4.151 1.00 97.19 221 ALA A N 1
ATOM 1670 C CA . ALA A 1 221 ? -7.282 -5.185 3.896 1.00 97.19 221 ALA A CA 1
ATOM 1671 C C . ALA A 1 221 ? -6.674 -4.517 2.658 1.00 97.19 221 ALA A C 1
ATOM 1673 O O . ALA A 1 221 ? -7.393 -4.192 1.709 1.00 97.19 221 ALA A O 1
ATOM 1674 N N . ILE A 1 222 ? -5.351 -4.378 2.657 1.00 97.56 222 ILE A N 1
ATOM 1675 C CA . ILE A 1 222 ? -4.510 -4.264 1.464 1.00 97.56 222 ILE A CA 1
ATOM 1676 C C . ILE A 1 222 ? -3.877 -5.634 1.248 1.00 97.56 222 ILE A C 1
ATOM 1678 O O . ILE A 1 222 ? -3.145 -6.117 2.112 1.00 97.56 222 ILE A O 1
ATOM 1682 N N . THR A 1 223 ? -4.171 -6.252 0.110 1.00 96.06 223 THR A N 1
ATOM 1683 C CA . THR A 1 223 ? -3.610 -7.560 -0.263 1.00 96.06 223 THR A CA 1
ATOM 1684 C C . THR A 1 223 ? -2.264 -7.412 -0.974 1.00 96.06 223 THR A C 1
ATOM 1686 O O . THR A 1 223 ? -1.972 -6.367 -1.566 1.00 96.06 223 THR A O 1
ATOM 1689 N N . GLU A 1 224 ? -1.463 -8.477 -0.994 1.00 94.69 224 GLU A N 1
ATOM 1690 C CA . GLU A 1 224 ? -0.255 -8.566 -1.820 1.00 94.69 224 GLU A CA 1
ATOM 1691 C C . GLU A 1 224 ? -0.580 -8.296 -3.287 1.00 94.69 224 GLU A C 1
ATOM 1693 O O . GLU A 1 224 ? 0.135 -7.556 -3.952 1.00 94.69 224 GLU A O 1
ATOM 1698 N N . ALA A 1 225 ? -1.691 -8.835 -3.790 1.00 92.38 225 ALA A N 1
ATOM 1699 C CA . ALA A 1 225 ? -2.119 -8.663 -5.172 1.00 92.38 225 ALA A CA 1
ATOM 1700 C C . ALA A 1 225 ? -2.328 -7.187 -5.557 1.00 92.38 225 ALA A C 1
ATOM 1702 O O . ALA A 1 225 ? -1.952 -6.761 -6.655 1.00 92.38 225 ALA A O 1
ATOM 1703 N N . GLU A 1 226 ? -2.927 -6.404 -4.656 1.00 94.31 226 GLU A N 1
ATOM 1704 C CA . GLU A 1 226 ? -3.167 -4.971 -4.840 1.00 94.31 226 GLU A CA 1
ATOM 1705 C C . GLU A 1 226 ? -1.872 -4.168 -4.758 1.00 94.31 226 GLU A C 1
ATOM 1707 O O . GLU A 1 226 ? -1.602 -3.342 -5.635 1.00 94.31 226 GLU A O 1
ATOM 1712 N N . LEU A 1 227 ? -1.046 -4.438 -3.744 1.00 94.94 227 LEU A N 1
ATOM 1713 C CA . LEU A 1 227 ? 0.219 -3.734 -3.576 1.00 94.94 227 LEU A CA 1
ATOM 1714 C C . LEU A 1 227 ? 1.193 -4.052 -4.719 1.00 94.94 227 LEU A C 1
ATOM 1716 O O . LEU A 1 227 ? 1.780 -3.139 -5.300 1.00 94.94 227 LEU A O 1
ATOM 1720 N N . ARG A 1 228 ? 1.319 -5.330 -5.101 1.00 93.50 228 ARG A N 1
ATOM 1721 C CA . ARG A 1 228 ? 2.180 -5.782 -6.204 1.00 93.50 228 ARG A CA 1
ATOM 1722 C C . ARG A 1 228 ? 1.762 -5.158 -7.533 1.00 93.50 228 ARG A C 1
ATOM 1724 O O . ARG A 1 228 ? 2.614 -4.706 -8.298 1.00 93.50 228 ARG A O 1
ATOM 1731 N N . ALA A 1 229 ? 0.461 -5.053 -7.801 1.00 92.38 229 ALA A N 1
ATOM 1732 C CA . ALA A 1 229 ? -0.040 -4.376 -8.996 1.00 92.38 229 ALA A CA 1
ATOM 1733 C C . ALA A 1 229 ? 0.334 -2.881 -9.026 1.00 92.38 229 ALA A C 1
ATOM 1735 O O . ALA A 1 229 ? 0.677 -2.347 -10.083 1.00 92.38 229 ALA A O 1
ATOM 1736 N N . ALA A 1 230 ? 0.289 -2.209 -7.873 1.00 92.44 230 ALA A N 1
ATOM 1737 C CA . ALA A 1 230 ? 0.658 -0.804 -7.741 1.00 92.44 230 ALA A CA 1
ATOM 1738 C C . ALA A 1 230 ? 2.173 -0.586 -7.920 1.00 92.44 230 ALA A C 1
ATOM 1740 O O . ALA A 1 230 ? 2.600 0.264 -8.709 1.00 92.44 230 ALA A O 1
ATOM 1741 N N . MET A 1 231 ? 2.997 -1.389 -7.242 1.00 93.31 231 MET A N 1
ATOM 1742 C CA . MET A 1 231 ? 4.455 -1.257 -7.298 1.00 93.31 231 MET A CA 1
ATOM 1743 C C . MET A 1 231 ? 5.024 -1.653 -8.668 1.00 93.31 231 MET A C 1
ATOM 1745 O O . MET A 1 231 ? 5.848 -0.917 -9.205 1.00 93.31 231 MET A O 1
ATOM 1749 N N . THR A 1 232 ? 4.541 -2.727 -9.307 1.00 94.75 232 THR A N 1
ATOM 1750 C CA . THR A 1 232 ? 5.007 -3.130 -10.652 1.00 94.75 232 THR A CA 1
ATOM 1751 C C . THR A 1 232 ? 4.693 -2.068 -11.701 1.00 94.75 232 THR A C 1
ATOM 1753 O O . THR A 1 232 ? 5.537 -1.772 -12.545 1.00 94.75 232 THR A O 1
ATOM 1756 N N . LEU A 1 233 ? 3.533 -1.404 -11.611 1.00 93.75 233 LEU A N 1
ATOM 1757 C CA . LEU A 1 233 ? 3.217 -0.257 -12.463 1.00 93.75 233 LEU A CA 1
ATOM 1758 C C . LEU A 1 233 ? 4.220 0.887 -12.266 1.00 93.75 233 LEU A C 1
ATOM 1760 O O . LEU A 1 233 ? 4.698 1.460 -13.247 1.00 93.75 233 LEU A O 1
ATOM 1764 N N . ARG A 1 234 ? 4.572 1.212 -11.018 1.00 94.50 234 ARG A N 1
ATOM 1765 C CA . ARG A 1 234 ? 5.560 2.257 -10.723 1.00 94.50 234 ARG A CA 1
ATOM 1766 C C . ARG A 1 234 ? 6.953 1.897 -11.250 1.00 94.50 234 ARG A C 1
ATOM 1768 O O . ARG A 1 234 ? 7.633 2.767 -11.798 1.00 94.50 234 ARG A O 1
ATOM 1775 N N . VAL A 1 235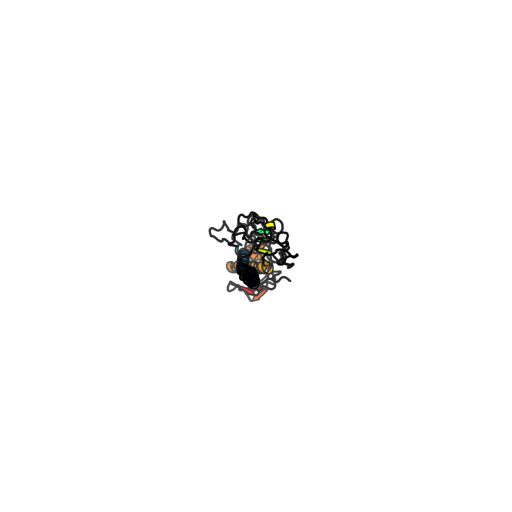 ? 7.363 0.633 -11.138 1.00 95.38 235 VAL A N 1
ATOM 1776 C CA . VAL A 1 235 ? 8.640 0.134 -11.676 1.00 95.38 235 VAL A CA 1
ATOM 1777 C C . VAL A 1 235 ? 8.641 0.162 -13.203 1.00 95.38 235 VAL A C 1
ATOM 1779 O O . VAL A 1 235 ? 9.583 0.685 -13.795 1.00 95.38 235 VAL A O 1
ATOM 1782 N N . ALA A 1 236 ? 7.568 -0.290 -13.855 1.00 95.88 236 ALA A N 1
ATOM 1783 C CA . ALA A 1 236 ? 7.415 -0.218 -15.307 1.00 95.88 236 ALA A CA 1
ATOM 1784 C C . ALA A 1 236 ? 7.461 1.232 -15.824 1.00 95.88 236 ALA A C 1
ATOM 1786 O O . ALA A 1 236 ? 8.064 1.510 -16.863 1.00 95.88 236 ALA A O 1
ATOM 1787 N N . GLN A 1 237 ? 6.886 2.184 -15.083 1.00 95.12 237 GLN A N 1
ATOM 1788 C CA . GLN A 1 237 ? 7.008 3.612 -15.389 1.00 95.12 237 GLN A CA 1
ATOM 1789 C C . GLN A 1 237 ? 8.456 4.108 -15.283 1.00 95.12 237 GLN A C 1
ATOM 1791 O O . GLN A 1 237 ? 8.888 4.863 -16.153 1.00 95.12 237 GLN A O 1
ATOM 1796 N N . SER A 1 238 ? 9.213 3.667 -14.272 1.00 95.19 238 SER A N 1
ATOM 1797 C CA . SER A 1 238 ? 10.646 3.976 -14.154 1.00 95.19 238 SER A CA 1
ATOM 1798 C C . SER A 1 238 ? 11.452 3.380 -15.310 1.00 95.19 238 SER A C 1
ATOM 1800 O O . SER A 1 238 ? 12.288 4.074 -15.879 1.00 95.19 238 SER A O 1
ATOM 1802 N N . ILE A 1 239 ? 11.160 2.137 -15.714 1.00 95.94 239 ILE A N 1
ATOM 1803 C CA . ILE A 1 239 ? 11.771 1.493 -16.888 1.00 95.94 239 ILE A CA 1
ATOM 1804 C C . ILE A 1 239 ? 11.524 2.328 -18.144 1.00 95.94 239 ILE A C 1
ATOM 1806 O O . ILE A 1 239 ? 12.464 2.703 -18.847 1.00 95.94 239 ILE A O 1
ATOM 1810 N N . ARG A 1 240 ? 10.259 2.683 -18.401 1.00 96.00 240 ARG A N 1
ATOM 1811 C CA . ARG A 1 240 ? 9.893 3.565 -19.513 1.00 96.00 240 ARG A CA 1
ATOM 1812 C C . ARG A 1 240 ? 10.679 4.871 -19.462 1.00 96.00 240 ARG A C 1
ATOM 1814 O O . ARG A 1 240 ? 11.189 5.300 -20.492 1.00 96.00 240 ARG A O 1
ATOM 1821 N N . GLN A 1 241 ? 10.730 5.512 -18.297 1.00 95.25 241 GLN A N 1
ATOM 1822 C CA . GLN A 1 241 ? 11.399 6.796 -18.125 1.00 95.25 241 GLN A CA 1
ATOM 1823 C C . GLN A 1 241 ? 12.880 6.696 -18.503 1.00 95.25 241 GLN A C 1
ATOM 1825 O O . GLN A 1 241 ? 13.332 7.445 -19.366 1.00 95.25 241 GLN A O 1
ATOM 1830 N N . VAL A 1 242 ? 13.600 5.721 -17.940 1.00 96.06 242 VAL A N 1
ATOM 1831 C CA . VAL A 1 242 ? 15.024 5.491 -18.219 1.00 96.06 242 VAL A CA 1
ATOM 1832 C C . VAL A 1 242 ? 15.268 5.280 -19.709 1.00 96.06 242 VAL A C 1
ATOM 1834 O O . VAL A 1 242 ? 16.154 5.915 -20.280 1.00 96.06 242 VAL A O 1
ATOM 1837 N N . ILE A 1 243 ? 14.478 4.422 -20.355 1.00 94.81 243 ILE A N 1
ATOM 1838 C CA . ILE A 1 243 ? 14.678 4.099 -21.769 1.00 94.81 243 ILE A CA 1
ATOM 1839 C C . ILE A 1 243 ? 14.391 5.309 -22.664 1.00 94.81 243 ILE A C 1
ATOM 1841 O O . ILE A 1 243 ? 15.194 5.621 -23.545 1.00 94.81 243 ILE A O 1
ATOM 1845 N N . VAL A 1 244 ? 13.267 5.999 -22.443 1.00 92.94 244 VAL A N 1
ATOM 1846 C CA . VAL A 1 244 ? 12.832 7.122 -23.287 1.00 92.94 244 VAL A CA 1
ATOM 1847 C C . VAL A 1 244 ? 13.750 8.332 -23.114 1.00 92.94 244 VAL A C 1
ATOM 1849 O O . VAL A 1 244 ? 14.192 8.901 -24.110 1.00 92.94 244 VAL A O 1
ATOM 1852 N N . GLU A 1 245 ? 14.083 8.712 -21.879 1.00 94.62 245 GLU A N 1
ATOM 1853 C CA . GLU A 1 245 ? 14.929 9.884 -21.609 1.00 94.62 245 GLU A CA 1
ATOM 1854 C C . GLU A 1 245 ? 16.357 9.709 -22.140 1.00 94.62 245 GLU A C 1
ATOM 1856 O O . GLU A 1 245 ? 16.969 10.677 -22.590 1.00 94.62 245 GLU A O 1
ATOM 1861 N N . ASN A 1 246 ? 16.869 8.475 -22.154 1.00 95.00 246 ASN A N 1
ATOM 1862 C CA . ASN A 1 246 ? 18.215 8.166 -22.639 1.00 95.00 246 ASN A CA 1
ATOM 1863 C C . ASN A 1 246 ? 18.239 7.644 -24.086 1.00 95.00 246 ASN A C 1
ATOM 1865 O O . ASN A 1 246 ? 19.311 7.321 -24.594 1.00 95.00 246 ASN A O 1
ATOM 1869 N N . SER A 1 247 ? 17.083 7.579 -24.763 1.00 92.81 247 SER A N 1
ATOM 1870 C CA . SER A 1 247 ? 16.951 7.074 -26.140 1.00 92.81 247 SER A CA 1
ATOM 1871 C C . SER A 1 247 ? 17.620 5.704 -26.346 1.00 92.81 247 SER A C 1
ATOM 1873 O O . SER A 1 247 ? 18.334 5.489 -27.328 1.00 92.81 247 SER A O 1
ATOM 1875 N N . LEU A 1 248 ? 17.433 4.786 -25.392 1.00 92.62 248 LEU A N 1
ATOM 1876 C CA . LEU A 1 248 ? 18.090 3.477 -25.406 1.00 92.62 248 LEU A CA 1
ATOM 1877 C C . LEU A 1 248 ? 17.388 2.521 -26.376 1.00 92.62 248 LEU A C 1
ATOM 1879 O O . LEU A 1 248 ? 16.162 2.409 -26.383 1.00 92.62 248 LEU A O 1
ATOM 1883 N N . ALA A 1 249 ? 18.177 1.783 -27.154 1.00 90.56 249 ALA A N 1
ATOM 1884 C CA . ALA A 1 249 ? 17.701 0.640 -27.922 1.00 90.56 249 ALA A CA 1
ATOM 1885 C C . ALA A 1 249 ? 17.868 -0.622 -27.066 1.00 90.56 249 ALA A C 1
ATOM 1887 O O . ALA A 1 249 ? 18.983 -1.113 -26.911 1.00 90.56 249 ALA A O 1
ATOM 1888 N N . ILE A 1 250 ? 16.771 -1.097 -26.476 1.00 92.56 250 ILE A N 1
ATOM 1889 C CA . ILE A 1 250 ? 16.742 -2.302 -25.641 1.00 92.56 250 ILE A CA 1
ATOM 1890 C C . ILE A 1 250 ? 16.065 -3.421 -26.429 1.00 92.56 250 ILE A C 1
ATOM 1892 O O . ILE A 1 250 ? 14.914 -3.273 -26.835 1.00 92.56 250 ILE A O 1
ATOM 1896 N N . SER A 1 251 ? 16.776 -4.528 -26.622 1.00 90.56 251 SER A N 1
ATOM 1897 C CA . SER A 1 251 ? 16.324 -5.701 -27.384 1.00 90.56 251 SER A CA 1
ATOM 1898 C C . SER A 1 251 ? 16.389 -7.005 -26.584 1.00 90.56 251 SER A C 1
ATOM 1900 O O . SER A 1 251 ? 15.944 -8.053 -27.049 1.00 90.56 251 SER A O 1
ATOM 1902 N N . SER A 1 252 ? 16.923 -6.960 -25.360 1.00 92.38 252 SER A N 1
ATOM 1903 C CA . SER A 1 252 ? 17.030 -8.125 -24.481 1.00 92.38 252 SER A CA 1
ATOM 1904 C C . SER A 1 252 ? 16.923 -7.760 -22.997 1.00 92.38 252 SER A C 1
ATOM 1906 O O . SER A 1 252 ? 17.224 -6.637 -22.589 1.00 92.38 252 SER A O 1
ATOM 1908 N N . GLU A 1 253 ? 16.540 -8.736 -22.171 1.00 92.50 253 GLU A N 1
ATOM 1909 C CA . GLU A 1 253 ? 16.471 -8.593 -20.711 1.00 92.50 253 GLU A CA 1
ATOM 1910 C C . GLU A 1 253 ? 17.814 -8.166 -20.079 1.00 92.50 253 GLU A C 1
ATOM 1912 O O . GLU A 1 253 ? 17.808 -7.238 -19.269 1.00 92.50 253 GLU A O 1
ATOM 1917 N N . PRO A 1 254 ? 18.990 -8.718 -20.461 1.00 94.06 254 PRO A N 1
ATOM 1918 C CA . PRO A 1 254 ? 20.258 -8.265 -19.887 1.00 94.06 254 PRO A CA 1
ATOM 1919 C C . PRO A 1 254 ? 20.592 -6.805 -20.219 1.00 94.06 254 PRO A C 1
ATOM 1921 O O . PRO A 1 254 ? 21.192 -6.114 -19.396 1.00 94.06 254 PRO A O 1
ATOM 1924 N N . GLU A 1 255 ? 20.201 -6.315 -21.402 1.00 94.12 255 GLU A N 1
ATOM 1925 C CA . GLU A 1 255 ? 20.346 -4.899 -21.765 1.00 94.12 255 GLU A CA 1
ATOM 1926 C C . GLU A 1 255 ? 19.444 -4.015 -20.903 1.00 94.12 255 GLU A C 1
ATOM 1928 O O . GLU A 1 255 ? 19.896 -2.977 -20.414 1.00 94.12 255 GLU A O 1
ATOM 1933 N N . LEU A 1 256 ? 18.196 -4.441 -20.672 1.00 93.81 256 LEU A N 1
ATOM 1934 C CA . LEU A 1 256 ? 17.271 -3.752 -19.775 1.00 93.81 256 LEU A CA 1
ATOM 1935 C C . LEU A 1 256 ? 17.836 -3.680 -18.354 1.00 93.81 256 LEU A C 1
ATOM 1937 O O . LEU A 1 256 ? 17.891 -2.600 -17.765 1.00 93.81 256 LEU A O 1
ATOM 1941 N N . GLN A 1 257 ? 18.298 -4.812 -17.822 1.00 92.88 257 GLN A N 1
ATOM 1942 C CA . GLN A 1 257 ? 18.863 -4.881 -16.480 1.00 92.88 257 GLN A CA 1
ATOM 1943 C C . GLN A 1 257 ? 20.096 -3.979 -16.356 1.00 92.88 257 GLN A C 1
ATOM 1945 O O . GLN A 1 257 ? 20.199 -3.199 -15.411 1.00 92.88 257 GLN A O 1
ATOM 1950 N N . ALA A 1 258 ? 21.004 -4.013 -17.337 1.00 94.38 258 ALA A N 1
ATOM 1951 C CA . ALA A 1 258 ? 22.171 -3.138 -17.357 1.00 94.38 258 ALA A CA 1
ATOM 1952 C C . ALA A 1 258 ? 21.782 -1.651 -17.428 1.00 94.38 258 ALA A C 1
ATOM 1954 O O . ALA A 1 258 ? 22.403 -0.823 -16.758 1.00 94.38 258 ALA A O 1
ATOM 1955 N N . ALA A 1 259 ? 20.758 -1.293 -18.207 1.00 95.19 259 ALA A N 1
ATOM 1956 C CA . ALA A 1 259 ? 20.256 0.076 -18.272 1.00 95.19 259 ALA A CA 1
ATOM 1957 C C . ALA A 1 259 ? 19.689 0.532 -16.921 1.00 95.19 259 ALA A C 1
ATOM 1959 O O . ALA A 1 259 ? 20.065 1.595 -16.431 1.00 95.19 259 ALA A O 1
ATOM 1960 N N . MET A 1 260 ? 18.850 -0.286 -16.282 1.00 95.31 260 MET A N 1
ATOM 1961 C CA . MET A 1 260 ? 18.243 0.046 -14.992 1.00 95.31 260 MET A CA 1
ATOM 1962 C C . MET A 1 260 ? 19.261 0.099 -13.850 1.00 95.31 260 MET A C 1
ATOM 1964 O O . MET A 1 260 ? 19.168 0.974 -12.996 1.00 95.31 260 MET A O 1
ATOM 1968 N N . THR A 1 261 ? 20.280 -0.762 -13.849 1.00 93.56 261 THR A N 1
ATOM 1969 C CA . THR A 1 261 ? 21.361 -0.694 -12.855 1.00 93.56 261 THR A CA 1
ATOM 1970 C C . THR A 1 261 ? 22.209 0.573 -12.997 1.00 93.56 261 THR A C 1
ATOM 1972 O O . THR A 1 261 ? 22.640 1.130 -11.991 1.00 93.56 261 THR A O 1
ATOM 1975 N N . ASN A 1 262 ? 22.454 1.044 -14.224 1.00 94.50 262 ASN A N 1
ATOM 1976 C CA . ASN A 1 262 ? 23.334 2.193 -14.463 1.00 94.50 262 ASN A CA 1
ATOM 1977 C C . ASN A 1 262 ? 22.614 3.547 -14.422 1.00 94.50 262 ASN A C 1
ATOM 1979 O O . ASN A 1 262 ? 23.211 4.546 -14.027 1.00 94.50 262 ASN A O 1
ATOM 1983 N N . LEU A 1 263 ? 21.368 3.593 -14.894 1.00 96.00 263 LEU A N 1
ATOM 1984 C CA . LEU A 1 263 ? 20.619 4.830 -15.142 1.00 96.00 263 LEU A CA 1
ATOM 1985 C C . LEU A 1 263 ? 19.294 4.887 -14.377 1.00 96.00 263 LEU A C 1
ATOM 1987 O O . LEU A 1 263 ? 18.633 5.924 -14.385 1.00 96.00 263 LEU A O 1
ATOM 1991 N N . GLY A 1 264 ? 18.880 3.782 -13.757 1.00 93.00 264 GLY A N 1
ATOM 1992 C CA . GLY A 1 264 ? 17.642 3.716 -12.999 1.00 93.00 264 GLY A CA 1
ATOM 1993 C C . GLY A 1 264 ? 17.721 4.415 -11.642 1.00 93.00 264 GLY A C 1
ATOM 1994 O O . GLY A 1 264 ? 18.789 4.851 -11.202 1.00 93.00 264 GLY A O 1
ATOM 1995 N N . PRO A 1 265 ? 16.572 4.524 -10.957 1.00 91.25 265 PRO A N 1
ATOM 1996 C CA . PRO A 1 265 ? 16.522 5.054 -9.602 1.00 91.25 265 PRO A CA 1
ATOM 1997 C C . PRO A 1 265 ? 17.429 4.270 -8.645 1.00 91.25 265 PRO A C 1
ATOM 1999 O O . PRO A 1 265 ? 17.585 3.056 -8.786 1.00 91.25 265 PRO A O 1
ATOM 2002 N N . SER A 1 266 ? 17.971 4.943 -7.625 1.00 89.44 266 SER A N 1
ATOM 2003 C CA . SER A 1 266 ? 18.914 4.342 -6.666 1.00 89.44 266 SER A CA 1
ATOM 2004 C C . SER A 1 266 ? 18.354 3.126 -5.926 1.00 89.44 266 SER A C 1
ATOM 2006 O O . SER A 1 266 ? 19.123 2.250 -5.538 1.00 89.44 266 SER A O 1
ATOM 2008 N N . TRP A 1 267 ? 17.032 3.050 -5.765 1.00 89.88 267 TRP A N 1
A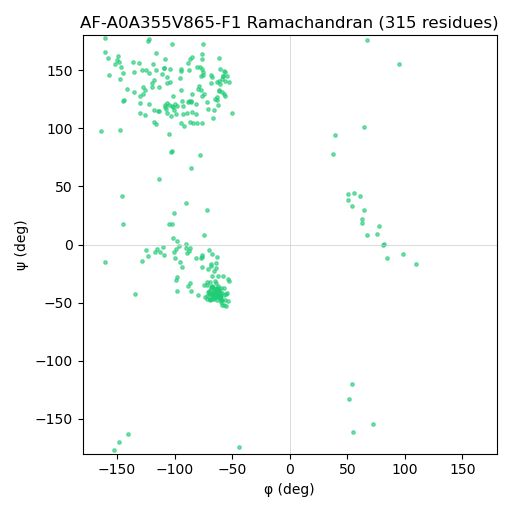TOM 2009 C CA . TRP A 1 267 ? 16.348 1.913 -5.154 1.00 89.88 267 TRP A CA 1
ATOM 2010 C C . TRP A 1 267 ? 16.238 0.689 -6.066 1.00 89.88 267 TRP A C 1
ATOM 2012 O O . TRP A 1 267 ? 16.055 -0.411 -5.570 1.00 89.88 267 TRP A O 1
ATOM 2022 N N . TYR A 1 268 ? 16.369 0.810 -7.389 1.00 91.69 268 TYR A N 1
ATOM 2023 C CA . TYR A 1 268 ? 16.081 -0.317 -8.286 1.00 91.69 268 TYR A CA 1
ATOM 2024 C C . TYR A 1 268 ? 16.980 -1.535 -8.019 1.00 91.69 268 TYR A C 1
ATOM 2026 O O . TYR A 1 268 ? 16.498 -2.662 -7.932 1.00 91.69 268 TYR A O 1
ATOM 2034 N N . SER A 1 269 ? 18.290 -1.307 -7.873 1.00 89.50 269 SER A N 1
ATOM 2035 C CA . SER A 1 269 ? 19.258 -2.399 -7.701 1.00 89.50 269 SER A CA 1
ATOM 2036 C C . SER A 1 269 ? 19.211 -3.045 -6.306 1.00 89.50 269 SER A C 1
ATOM 2038 O O . SER A 1 269 ? 19.205 -4.273 -6.253 1.00 89.50 269 SER A O 1
ATOM 2040 N N . PRO A 1 270 ? 19.149 -2.288 -5.187 1.00 89.00 270 PRO A N 1
ATOM 2041 C CA . PRO A 1 270 ? 18.993 -2.875 -3.851 1.00 89.00 270 PRO A CA 1
ATOM 2042 C C . PRO A 1 270 ? 17.747 -3.752 -3.704 1.00 89.00 270 PRO A C 1
ATOM 2044 O O . PRO A 1 270 ? 17.806 -4.801 -3.069 1.00 89.00 270 PRO A O 1
ATOM 2047 N N . GLU A 1 271 ? 16.645 -3.358 -4.340 1.00 88.25 271 GLU A N 1
ATOM 2048 C CA . GLU A 1 271 ? 15.360 -4.053 -4.241 1.00 88.25 271 GLU A CA 1
ATOM 2049 C C . GLU A 1 271 ? 15.297 -5.344 -5.081 1.00 88.25 271 GLU A C 1
ATOM 2051 O O . GLU A 1 271 ? 14.408 -6.174 -4.897 1.00 88.25 271 GLU A O 1
ATOM 2056 N N . SER A 1 272 ? 16.278 -5.570 -5.965 1.00 88.31 272 SER A N 1
ATOM 2057 C CA . SER A 1 272 ? 16.384 -6.783 -6.794 1.00 88.31 272 SER A CA 1
ATOM 2058 C C . SER A 1 272 ? 15.136 -7.051 -7.652 1.00 88.31 272 SER A C 1
ATOM 2060 O O . SER A 1 272 ? 14.649 -8.179 -7.732 1.00 88.31 272 SER A O 1
ATOM 2062 N N . TRP A 1 273 ? 14.601 -6.007 -8.296 1.00 89.31 273 TRP A N 1
ATOM 2063 C CA . TRP A 1 273 ? 13.470 -6.136 -9.220 1.00 89.31 273 TRP A CA 1
ATOM 2064 C C . TRP A 1 273 ? 13.831 -7.019 -10.414 1.00 89.31 273 TRP A C 1
ATOM 2066 O O . TRP A 1 273 ? 14.729 -6.686 -11.187 1.00 89.31 273 TRP A O 1
ATOM 2076 N N . ASN A 1 274 ? 13.092 -8.118 -10.574 1.00 83.19 274 ASN A N 1
ATOM 2077 C CA . ASN A 1 274 ? 13.286 -9.071 -11.660 1.00 83.19 274 ASN A CA 1
ATOM 2078 C C . ASN A 1 274 ? 12.163 -8.929 -12.684 1.00 83.19 274 ASN A C 1
ATOM 2080 O O . ASN A 1 274 ? 10.998 -9.225 -12.404 1.00 83.19 274 ASN A O 1
ATOM 2084 N N . VAL A 1 275 ? 12.540 -8.475 -13.872 1.00 90.19 275 VAL A N 1
ATOM 2085 C CA . VAL A 1 275 ? 11.684 -8.523 -15.054 1.00 90.19 275 VAL A CA 1
ATOM 2086 C C . VAL A 1 275 ? 11.692 -9.956 -15.582 1.00 90.19 275 VAL A C 1
ATOM 2088 O O . VAL A 1 275 ? 12.754 -10.560 -15.689 1.00 90.19 275 VAL A O 1
ATOM 2091 N N . SER A 1 276 ? 10.519 -10.497 -15.894 1.00 87.62 276 SER A N 1
ATOM 2092 C CA . SER A 1 276 ? 10.349 -11.812 -16.516 1.00 87.62 276 SER A CA 1
ATOM 2093 C C . SER A 1 276 ? 9.718 -11.669 -17.900 1.00 87.62 276 SER A C 1
ATOM 2095 O O . SER A 1 276 ? 9.211 -10.605 -18.265 1.00 87.62 276 SER A O 1
ATOM 2097 N N . ASP A 1 277 ? 9.801 -12.734 -18.698 1.00 90.81 277 ASP A N 1
ATOM 2098 C CA . ASP A 1 277 ? 9.110 -12.854 -19.990 1.00 90.81 277 ASP A CA 1
ATOM 2099 C C . ASP A 1 277 ? 9.324 -11.657 -20.933 1.00 90.81 277 ASP A C 1
ATOM 2101 O O . ASP A 1 277 ? 8.435 -11.221 -21.673 1.00 90.81 277 ASP A O 1
ATOM 2105 N N . PHE A 1 278 ? 10.550 -11.125 -20.926 1.00 95.44 278 PHE A N 1
ATOM 2106 C CA . PHE A 1 278 ? 10.957 -10.050 -21.817 1.00 95.44 278 PHE A CA 1
ATOM 2107 C C . PHE A 1 278 ? 10.937 -10.529 -23.271 1.00 95.44 278 PHE A C 1
ATOM 2109 O O . PHE A 1 278 ? 11.617 -11.490 -23.635 1.00 95.44 278 PHE A O 1
ATOM 2116 N N . ASN A 1 279 ? 10.219 -9.811 -24.131 1.00 95.44 279 ASN A N 1
ATOM 2117 C CA . ASN A 1 279 ? 10.131 -10.110 -25.554 1.00 95.44 279 ASN A CA 1
ATOM 2118 C C . ASN A 1 279 ? 10.123 -8.824 -26.390 1.00 95.44 279 ASN A C 1
ATOM 2120 O O . ASN A 1 279 ? 9.355 -7.904 -26.123 1.00 95.44 279 ASN A O 1
ATOM 2124 N N . GLU A 1 280 ? 10.920 -8.772 -27.458 1.00 94.19 280 GLU A N 1
ATOM 2125 C CA . GLU A 1 280 ? 10.754 -7.762 -28.507 1.00 94.19 280 GLU A CA 1
ATOM 2126 C C . GLU A 1 280 ? 9.739 -8.280 -29.536 1.00 94.19 280 GLU A C 1
ATOM 2128 O O . GLU A 1 280 ? 10.028 -9.170 -30.335 1.00 94.19 280 GLU A O 1
ATOM 2133 N N . VAL A 1 281 ? 8.519 -7.740 -29.504 1.00 93.50 281 VAL A N 1
ATOM 2134 C CA . VAL A 1 281 ? 7.422 -8.176 -30.388 1.00 93.50 281 VAL A CA 1
ATOM 2135 C C . VAL A 1 281 ? 7.636 -7.662 -31.814 1.00 93.50 281 VAL A C 1
ATOM 2137 O O . VAL A 1 281 ? 7.287 -8.320 -32.794 1.00 93.50 281 VAL A O 1
ATOM 2140 N N . SER A 1 282 ? 8.203 -6.464 -31.938 1.00 92.44 282 SER A N 1
ATOM 2141 C CA . SER A 1 282 ? 8.617 -5.850 -33.202 1.00 92.44 282 SER A CA 1
ATOM 2142 C C . SER A 1 282 ? 9.634 -4.739 -32.918 1.00 92.44 282 SER A C 1
ATOM 2144 O O . SER A 1 282 ? 9.704 -4.306 -31.768 1.00 92.44 282 SER A O 1
ATOM 2146 N N . PRO A 1 283 ? 10.371 -4.227 -33.924 1.00 91.31 283 PRO A N 1
ATOM 2147 C CA . PRO A 1 283 ? 11.362 -3.175 -33.713 1.00 91.31 283 PRO A CA 1
ATOM 2148 C C . PRO A 1 283 ? 10.822 -1.983 -32.911 1.00 91.31 283 PRO A C 1
ATOM 2150 O O . PRO A 1 283 ? 9.948 -1.239 -33.368 1.00 91.31 283 PRO A O 1
ATOM 2153 N N . GLY A 1 284 ? 11.354 -1.804 -31.701 1.00 88.88 284 GLY A N 1
ATOM 2154 C CA . GLY A 1 284 ? 10.954 -0.722 -30.799 1.00 88.88 284 GLY A CA 1
ATOM 2155 C C . GLY A 1 284 ? 9.628 -0.941 -30.061 1.00 88.88 284 GLY A C 1
ATOM 2156 O O . GLY A 1 284 ? 9.073 0.018 -29.530 1.00 88.88 284 GLY A O 1
ATOM 2157 N N . ILE A 1 285 ? 9.104 -2.167 -30.018 1.00 94.25 285 ILE A N 1
ATOM 2158 C CA . ILE A 1 285 ? 7.986 -2.557 -29.151 1.00 94.25 285 ILE A CA 1
ATOM 2159 C C . ILE A 1 285 ? 8.417 -3.768 -28.335 1.00 94.25 285 ILE A C 1
ATOM 2161 O O . ILE A 1 285 ? 8.566 -4.868 -28.871 1.00 94.25 285 ILE A O 1
ATOM 2165 N N . ILE A 1 286 ? 8.572 -3.551 -27.034 1.00 95.69 286 ILE A N 1
ATOM 2166 C CA . ILE A 1 286 ? 8.942 -4.593 -26.082 1.00 95.69 286 ILE A CA 1
ATOM 2167 C C . ILE A 1 286 ? 7.767 -4.897 -25.163 1.00 95.69 286 ILE A C 1
ATOM 2169 O O . ILE A 1 286 ? 6.985 -4.009 -24.814 1.00 95.69 286 ILE A O 1
ATOM 2173 N N . THR A 1 287 ? 7.661 -6.150 -24.756 1.00 96.62 287 THR A N 1
ATOM 2174 C CA . THR A 1 287 ? 6.741 -6.595 -23.721 1.00 96.62 287 THR A CA 1
ATOM 2175 C C . THR A 1 287 ? 7.505 -7.271 -22.606 1.00 96.62 287 THR A C 1
ATOM 2177 O O . THR A 1 287 ? 8.533 -7.896 -22.861 1.00 96.62 287 THR A O 1
ATOM 2180 N N . PHE A 1 288 ? 7.016 -7.143 -21.383 1.00 95.81 288 PHE A N 1
ATOM 2181 C CA . PHE A 1 288 ? 7.614 -7.792 -20.228 1.00 95.81 288 PHE A CA 1
ATOM 2182 C C . PHE A 1 288 ? 6.605 -7.944 -19.093 1.00 95.81 288 PHE A C 1
ATOM 2184 O O . PHE A 1 288 ? 5.603 -7.224 -19.028 1.00 95.81 288 PHE A O 1
ATOM 2191 N N . GLU A 1 289 ? 6.912 -8.860 -18.190 1.00 94.94 289 GLU A N 1
ATOM 2192 C CA . GLU A 1 289 ? 6.173 -9.135 -16.966 1.00 94.94 289 GLU A CA 1
ATOM 2193 C C . GLU A 1 289 ? 7.118 -8.967 -15.767 1.00 94.94 289 GLU A C 1
ATOM 2195 O O . GLU A 1 289 ? 8.307 -8.661 -15.915 1.00 94.94 289 GLU A O 1
ATOM 2200 N N . PHE A 1 290 ? 6.589 -9.115 -14.560 1.00 93.25 290 PHE A N 1
ATOM 2201 C CA . PHE A 1 290 ? 7.411 -9.255 -13.363 1.00 93.25 290 PHE A CA 1
ATOM 2202 C C . PHE A 1 290 ? 7.131 -10.619 -12.759 1.00 93.25 290 PHE A C 1
ATOM 2204 O O . PHE A 1 290 ? 5.973 -11.031 -12.709 1.00 93.25 290 PHE A O 1
ATOM 2211 N N . ALA A 1 291 ? 8.170 -11.275 -12.242 1.00 89.00 291 ALA A N 1
ATOM 2212 C CA . ALA A 1 291 ? 8.019 -12.571 -11.587 1.00 89.00 291 ALA A CA 1
ATOM 2213 C C . ALA A 1 291 ? 6.943 -12.506 -10.488 1.00 89.00 291 ALA A C 1
ATOM 2215 O O . ALA A 1 291 ? 6.901 -11.523 -9.747 1.00 89.00 291 ALA A O 1
ATOM 2216 N N . ASN A 1 292 ? 6.104 -13.539 -10.355 1.00 85.88 292 ASN A N 1
ATOM 2217 C CA . ASN A 1 292 ? 4.961 -13.587 -9.422 1.00 85.88 292 ASN A CA 1
ATOM 2218 C C . ASN A 1 292 ? 3.880 -12.523 -9.703 1.00 85.88 292 ASN A C 1
ATOM 2220 O O . ASN A 1 292 ? 3.110 -12.140 -8.815 1.00 85.88 292 ASN A O 1
ATOM 2224 N N . CYS A 1 293 ? 3.840 -12.015 -10.933 1.00 89.12 293 CYS A N 1
ATOM 2225 C CA . CYS A 1 293 ? 2.825 -11.093 -11.426 1.00 89.12 293 CYS A CA 1
ATOM 2226 C C . CYS A 1 293 ? 2.528 -11.355 -12.917 1.00 89.12 293 CYS A C 1
ATOM 2228 O O . CYS A 1 293 ? 2.349 -10.439 -13.721 1.00 89.12 293 CYS A O 1
ATOM 2230 N N . ASP A 1 294 ? 2.449 -12.636 -13.266 1.00 85.06 294 ASP A N 1
ATOM 2231 C CA . ASP A 1 294 ? 2.421 -13.165 -14.639 1.00 85.06 294 ASP A CA 1
ATOM 2232 C C . ASP A 1 294 ? 1.109 -12.848 -15.395 1.00 85.06 294 ASP A C 1
ATOM 2234 O O . ASP A 1 294 ? 0.909 -13.168 -16.561 1.00 85.06 294 ASP A O 1
ATOM 2238 N N . ASN A 1 295 ? 0.140 -12.238 -14.718 1.00 88.06 295 ASN A N 1
ATOM 2239 C CA . ASN A 1 295 ? -1.126 -11.805 -15.302 1.00 88.06 295 ASN A CA 1
ATOM 2240 C C . ASN A 1 295 ? -1.162 -10.293 -15.590 1.00 88.06 295 ASN A C 1
ATOM 2242 O O . ASN A 1 295 ? -2.210 -9.769 -15.990 1.00 88.06 295 ASN A O 1
ATOM 2246 N N . ILE A 1 296 ? -0.036 -9.592 -15.401 1.00 92.81 296 ILE A N 1
ATOM 2247 C CA . ILE A 1 296 ? 0.163 -8.214 -15.843 1.00 92.81 296 ILE A CA 1
ATOM 2248 C C . ILE A 1 296 ? 1.274 -8.159 -16.894 1.00 92.81 296 ILE A C 1
ATOM 2250 O O . ILE A 1 296 ? 2.458 -8.129 -16.568 1.00 92.81 296 ILE A O 1
ATOM 2254 N N . LEU A 1 297 ? 0.870 -8.008 -18.154 1.00 95.75 297 LEU A N 1
ATOM 2255 C CA . LEU A 1 297 ? 1.784 -7.754 -19.265 1.00 95.75 297 LEU A CA 1
ATOM 2256 C C . LEU A 1 297 ? 1.914 -6.249 -19.510 1.00 95.75 297 LEU A C 1
ATOM 2258 O O . LEU A 1 297 ? 0.924 -5.553 -19.777 1.00 95.75 297 LEU A O 1
ATOM 2262 N N . PHE A 1 298 ? 3.146 -5.757 -19.461 1.00 97.31 298 PHE A N 1
ATOM 2263 C CA . PHE A 1 298 ? 3.498 -4.397 -19.843 1.00 97.31 298 PHE A CA 1
ATOM 2264 C C . PHE A 1 298 ? 3.954 -4.373 -21.296 1.00 97.31 298 PHE A C 1
ATOM 2266 O O . PHE A 1 298 ? 4.767 -5.190 -21.710 1.00 97.31 298 PHE A O 1
ATOM 2273 N N . THR A 1 299 ? 3.439 -3.426 -22.076 1.00 97.31 299 THR A N 1
ATOM 2274 C CA . THR A 1 299 ? 3.862 -3.176 -23.458 1.00 97.31 299 THR A CA 1
ATOM 2275 C C . THR A 1 299 ? 4.441 -1.775 -23.546 1.00 97.31 299 THR A C 1
ATOM 2277 O O . THR A 1 299 ? 3.734 -0.791 -23.341 1.00 97.31 299 THR A O 1
ATOM 2280 N N . LEU A 1 300 ? 5.730 -1.670 -23.855 1.00 96.44 300 LEU A N 1
ATOM 2281 C CA . LEU A 1 300 ? 6.419 -0.401 -24.033 1.00 96.44 300 LEU A CA 1
ATOM 2282 C C . LEU A 1 300 ? 6.715 -0.183 -25.518 1.00 96.44 300 LEU A C 1
ATOM 2284 O O . LEU A 1 300 ? 7.489 -0.916 -26.134 1.00 96.44 300 LEU A O 1
ATOM 2288 N N . ASN A 1 301 ? 6.125 0.865 -26.086 1.00 94.62 301 ASN A N 1
ATOM 2289 C CA . ASN A 1 301 ? 6.432 1.317 -27.435 1.00 94.62 301 ASN A CA 1
ATOM 2290 C C . ASN A 1 301 ? 7.495 2.417 -27.373 1.00 94.62 301 ASN A C 1
ATOM 2292 O O . ASN A 1 301 ? 7.203 3.561 -27.024 1.00 94.62 301 ASN A O 1
ATOM 2296 N N . LEU A 1 302 ? 8.727 2.067 -27.731 1.00 89.19 302 LEU A N 1
ATOM 2297 C CA . LEU A 1 302 ? 9.901 2.941 -27.718 1.00 89.19 302 LEU A CA 1
ATOM 2298 C C . LEU A 1 302 ? 9.811 4.065 -28.752 1.00 89.19 302 LEU A C 1
ATOM 2300 O O . LEU A 1 302 ? 10.360 5.141 -28.537 1.00 89.19 302 LEU A O 1
ATOM 2304 N N . ASN A 1 303 ? 9.080 3.849 -29.848 1.00 87.69 303 ASN A N 1
ATOM 2305 C CA . ASN A 1 303 ? 8.972 4.825 -30.933 1.00 87.69 303 ASN A CA 1
ATOM 2306 C C . ASN A 1 303 ? 8.122 6.045 -30.548 1.00 87.69 303 ASN A C 1
ATOM 2308 O O . ASN A 1 303 ? 8.366 7.150 -31.027 1.00 87.69 303 ASN A O 1
ATOM 2312 N N . VAL A 1 304 ? 7.108 5.842 -29.701 1.00 90.06 304 VAL A N 1
ATOM 2313 C CA . VAL A 1 304 ? 6.206 6.908 -29.221 1.00 90.06 304 VAL A CA 1
ATOM 2314 C C . VAL A 1 304 ? 6.308 7.146 -27.714 1.00 90.06 304 VAL A C 1
ATOM 2316 O O . VAL A 1 304 ? 5.665 8.050 -27.185 1.00 90.06 304 VAL A O 1
ATOM 2319 N N . GLY A 1 305 ? 7.106 6.341 -27.013 1.00 89.75 305 GLY A N 1
ATOM 2320 C CA . GLY A 1 305 ? 7.273 6.398 -25.569 1.00 89.75 305 GLY A CA 1
ATOM 2321 C C . GLY A 1 305 ? 5.971 6.146 -24.810 1.00 89.75 305 GLY A C 1
ATOM 2322 O O . GLY A 1 305 ? 5.700 6.865 -23.851 1.00 89.75 305 GLY A O 1
ATOM 2323 N N . THR A 1 306 ? 5.143 5.178 -25.212 1.00 94.62 306 THR A N 1
ATOM 2324 C CA . THR A 1 306 ? 3.908 4.805 -24.488 1.00 94.62 306 THR A CA 1
ATOM 2325 C C . THR A 1 306 ? 4.103 3.508 -23.715 1.00 94.62 306 THR A C 1
ATOM 2327 O O . THR A 1 306 ? 4.738 2.588 -24.218 1.00 94.62 306 THR A O 1
ATOM 2330 N N . LEU A 1 307 ? 3.565 3.444 -22.494 1.00 96.44 307 LEU A N 1
ATOM 2331 C CA . LEU A 1 307 ? 3.505 2.228 -21.684 1.00 96.44 307 LEU A CA 1
ATOM 2332 C C . LEU A 1 307 ? 2.040 1.843 -21.520 1.00 96.44 307 LEU A C 1
ATOM 2334 O O . LEU A 1 307 ? 1.283 2.569 -20.876 1.00 96.44 307 LEU A O 1
ATOM 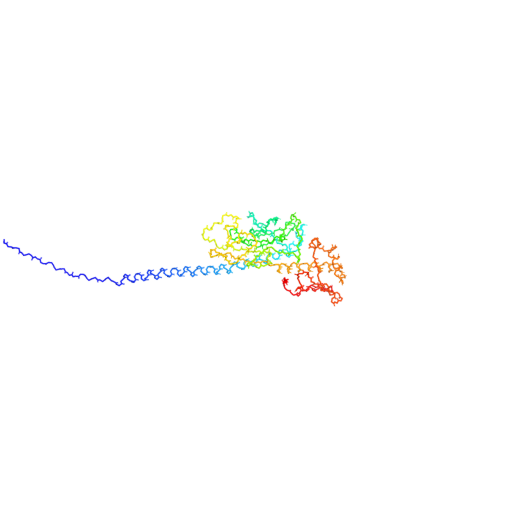2338 N N . ASP A 1 308 ? 1.684 0.701 -22.080 1.00 96.12 308 ASP A N 1
ATOM 2339 C CA . ASP A 1 308 ? 0.379 0.084 -21.931 1.00 96.12 308 ASP A CA 1
ATOM 2340 C C . ASP A 1 308 ? 0.477 -1.099 -20.965 1.00 96.12 308 ASP A C 1
ATOM 2342 O O . ASP A 1 308 ? 1.522 -1.739 -20.826 1.00 96.12 308 ASP A O 1
ATOM 2346 N N . ARG A 1 309 ? -0.628 -1.386 -20.280 1.00 94.12 309 ARG A N 1
ATOM 2347 C CA . ARG A 1 309 ? -0.750 -2.480 -19.316 1.00 94.12 309 ARG A CA 1
ATOM 2348 C C . ARG A 1 309 ? -2.000 -3.283 -19.642 1.00 94.12 309 ARG A C 1
ATOM 2350 O O . ARG A 1 309 ? -3.089 -2.711 -19.700 1.00 94.12 309 ARG A O 1
ATOM 2357 N N . SER A 1 310 ? -1.865 -4.596 -19.785 1.00 92.62 310 SER A N 1
ATOM 2358 C CA . SER A 1 310 ? -3.004 -5.520 -19.754 1.00 92.62 310 SER A CA 1
ATOM 2359 C C . SER A 1 310 ? -3.011 -6.293 -18.439 1.00 92.62 310 SER A C 1
ATOM 2361 O O . SER A 1 310 ? -1.953 -6.696 -17.974 1.00 92.62 310 SER A O 1
ATOM 2363 N N . GLY A 1 311 ? -4.190 -6.487 -17.842 1.00 85.88 311 GLY A N 1
ATOM 2364 C CA . GLY A 1 311 ? -4.329 -7.029 -16.484 1.00 85.88 311 GLY A CA 1
ATOM 2365 C C . GLY A 1 311 ? -4.451 -5.931 -15.423 1.00 85.88 311 GLY A C 1
ATOM 2366 O O . GLY A 1 311 ? -4.069 -4.783 -15.650 1.00 85.88 311 GLY A O 1
ATOM 2367 N N . GLN A 1 312 ? -5.064 -6.254 -14.280 1.00 81.25 312 GLN A N 1
ATOM 2368 C CA . GLN A 1 312 ? -5.394 -5.275 -13.226 1.00 81.25 312 GLN A CA 1
ATOM 2369 C C . GLN A 1 312 ? -4.906 -5.668 -11.823 1.00 81.25 312 GLN A C 1
ATOM 2371 O O . GLN A 1 312 ? -4.818 -4.800 -10.959 1.00 81.25 312 GLN A O 1
ATOM 2376 N N . SER A 1 313 ? -4.502 -6.914 -11.602 1.00 83.19 313 SER A N 1
ATOM 2377 C CA . SER A 1 313 ? -4.095 -7.447 -10.295 1.00 83.19 313 SER A CA 1
ATOM 2378 C C . SER A 1 313 ? -2.959 -8.440 -10.511 1.00 83.19 313 SER A C 1
ATOM 2380 O O . SER A 1 313 ? -2.987 -9.070 -11.555 1.00 83.19 313 SER A O 1
ATOM 2382 N N . CYS A 1 314 ? -2.004 -8.581 -9.585 1.00 82.31 314 CYS A N 1
ATOM 2383 C CA . CYS A 1 314 ? -1.088 -9.726 -9.575 1.00 82.31 314 CYS A CA 1
ATOM 2384 C C . CYS A 1 314 ? -1.800 -10.873 -8.849 1.00 82.31 314 CYS A C 1
ATOM 2386 O O . CYS A 1 314 ? -1.957 -10.800 -7.635 1.00 82.31 314 CYS A O 1
ATOM 2388 N N . THR A 1 315 ? -2.299 -11.895 -9.542 1.00 70.44 315 THR A N 1
ATOM 2389 C CA . THR A 1 315 ? -2.880 -13.051 -8.836 1.00 70.44 315 THR A CA 1
ATOM 2390 C C . THR A 1 315 ? -1.749 -13.968 -8.398 1.00 70.44 315 THR A C 1
ATOM 2392 O O . THR A 1 315 ? -1.000 -14.435 -9.253 1.00 70.44 315 THR A O 1
ATOM 2395 N N . GLY A 1 316 ? -1.629 -14.216 -7.092 1.00 53.91 316 GLY A N 1
ATOM 2396 C CA . GLY A 1 316 ? -0.821 -15.325 -6.584 1.00 53.91 316 GLY A CA 1
ATOM 2397 C C . GLY A 1 316 ? -1.357 -16.662 -7.106 1.00 53.91 316 GLY A C 1
ATOM 2398 O O . GLY A 1 316 ? -2.542 -16.767 -7.433 1.00 53.91 316 GLY A O 1
ATOM 2399 N N . ILE A 1 317 ? -0.462 -17.640 -7.242 1.00 39.19 317 ILE A N 1
ATOM 2400 C CA . ILE A 1 317 ? -0.764 -19.027 -7.637 1.00 39.19 317 ILE A CA 1
ATOM 2401 C C . ILE A 1 317 ? -1.749 -19.665 -6.653 1.00 39.19 317 ILE A C 1
ATOM 2403 O O . ILE A 1 317 ? -1.542 -19.492 -5.433 1.00 39.19 317 ILE A O 1
#

pLDDT: mean 85.19, std 13.64, range [34.28, 98.0]

Solvent-accessible surface area (backbone atoms only — not comparable to full-atom values): 18026 Å² total; per-residue (Å²): 138,88,90,84,88,87,87,83,88,79,82,86,84,84,86,89,83,76,67,63,65,56,53,54,49,51,52,52,51,50,51,52,51,50,50,54,53,50,52,56,51,50,52,53,50,51,56,50,54,48,52,71,53,48,53,60,52,49,49,52,25,51,51,38,44,54,48,42,13,44,61,52,48,84,52,48,95,51,41,80,40,47,48,32,33,75,16,37,14,67,83,70,82,44,38,48,36,63,71,53,84,64,77,43,39,71,22,30,50,26,30,40,48,75,44,86,83,43,99,54,91,68,59,48,65,37,46,94,55,56,79,88,73,33,37,33,20,36,39,17,54,72,37,45,42,31,71,84,52,93,69,69,64,53,42,65,82,61,72,50,66,24,27,53,72,83,36,69,49,23,36,29,36,45,30,39,45,57,72,85,54,97,86,56,58,71,92,67,81,52,53,75,42,52,39,46,67,53,55,50,50,80,46,59,32,62,82,64,54,89,58,98,67,85,68,58,55,43,74,47,74,42,37,45,32,58,44,44,36,46,21,52,52,46,51,52,50,48,52,50,47,46,36,58,78,65,69,57,89,69,78,47,60,70,53,46,51,53,47,41,65,76,65,39,61,86,26,48,59,75,26,62,71,55,77,31,78,64,43,64,83,46,97,55,30,37,33,32,26,34,54,74,19,82,54,32,46,37,39,38,32,65,84,79,64,46,80,47,72,47,64,85,46,19,65,76,132